Protein AF-A0A9D7F4D2-F1 (afdb_monomer)

Secondary structure (DSSP, 8-state):
--------------------------------------PPPTT---------TTEEEEEEEHHHHHHHHHHHHHHTT--EEEEEEEEES-HHHHHHHHHHHHT-SSEEEEEEEEEEEE-TTS-EEEEEEEEEHHHHHHHHHHHHHHHHH-SEEEEEEEEEEEEEEEEESSSHHHHHHHHHHTSS---EEEEEEEE----

Organism: NCBI:txid2954373

Sequence (199 aa):
MPLNTTCGRAPEAKTTPPPDIIPGSGQGDNANVTPGIIYPLPGQKTPLSARSPNVVEAEDVLKAALTQVFERAQKNGVKALARIVIRPFDKSDALKLLPLVKSVPNASKQVELSVSFETSTGSTAHIEFKGDLEDATSLKDYLEAQLRVASESDAAVSYSLEFNPPLAVQGPSADGLIQRLTRLVSPAAHVVATATEES

Solvent-accessible surface area (backbone atoms only — not comparable to full-atom values): 11996 Å² total; per-residue (Å²): 142,89,85,85,91,80,89,80,84,88,88,86,92,82,91,89,90,90,88,90,87,88,84,90,87,85,89,80,89,88,84,89,85,85,88,86,83,86,72,88,70,91,77,76,69,69,82,71,74,76,74,49,89,49,53,35,66,27,74,33,43,39,55,58,10,51,51,49,28,33,52,50,32,48,75,68,70,42,64,28,31,31,32,41,35,43,32,36,71,44,45,75,47,35,64,63,39,52,68,36,61,66,68,51,76,65,46,53,58,39,36,39,40,41,39,39,37,26,39,86,84,74,48,76,49,77,48,79,46,76,47,49,58,71,65,46,52,62,51,46,58,56,47,54,56,50,56,71,68,30,71,44,73,50,43,49,39,39,38,39,37,37,30,67,71,56,43,38,50,65,64,69,65,42,54,52,48,44,52,50,56,39,66,89,46,67,45,46,18,44,31,38,36,30,40,52,94,78,130

pLDDT: mean 75.19, std 21.24, range [29.94, 93.19]

Radius of gyration: 30.03 Å; Cα contacts (8 Å, |Δi|>4): 302; chains: 1; bounding box: 75×69×78 Å

Foldseek 3Di:
DDDDDDDDDDDDDDDDDDDDDDDDDDDDDDDDDDDDDDDDDDPPDDPPPPCPLQKFKAWFFLLVRLLRRLVSCVVSVFFFFQKKKKKFQDPVVLLVLLVLLVPQPQWQKKKWKWKWFAAPVGDIDIDIDIDGSVVVNVVSVVVVVVCVRTPDMDMIMMMMIGGVVTGGSDDDSSVVSSCSSPVPHGGGIMMMTGGDPDD

Nearest PDB structures (foldseek):
  9bk5-assembly1_A  TM=5.943E-01  e=6.647E-02  synthetic construct
  7r30-assembly1_B  TM=5.461E-01  e=2.503E+00  Synechocystis sp. PCC 6803
  6juq-assembly1_F  TM=1.878E-01  e=2.908E-01  Escherichia coli
  5l9w-assembly2_b  TM=2.936E-01  e=2.830E+00  Aromatoleum aromaticum EbN1
  6sgw-assembly1_G  TM=1.860E-01  e=1.627E+00  Mycolicibacterium smegmatis MC2 155

Structure (mmCIF, N/CA/C/O backbone):
data_AF-A0A9D7F4D2-F1
#
_entry.id   AF-A0A9D7F4D2-F1
#
loop_
_atom_site.group_PDB
_atom_site.id
_atom_site.type_symbol
_atom_site.label_atom_id
_atom_site.label_alt_id
_atom_site.label_comp_id
_atom_site.label_asym_id
_atom_site.label_entity_id
_atom_site.label_seq_id
_atom_site.pdbx_PDB_ins_code
_atom_site.Cartn_x
_atom_site.Cartn_y
_atom_site.Cartn_z
_atom_site.occupancy
_atom_site.B_iso_or_equiv
_atom_site.auth_seq_id
_atom_site.auth_comp_id
_atom_site.auth_asym_id
_atom_site.auth_atom_id
_atom_site.pdbx_PDB_model_num
ATOM 1 N N . MET A 1 1 ? 57.434 -57.650 -14.392 1.00 40.19 1 MET A N 1
ATOM 2 C CA . MET A 1 1 ? 57.437 -57.470 -12.926 1.00 40.19 1 MET A CA 1
ATOM 3 C C . MET A 1 1 ? 56.885 -56.078 -12.628 1.00 40.19 1 MET A C 1
ATOM 5 O O . MET A 1 1 ? 57.486 -55.129 -13.116 1.00 40.19 1 MET A O 1
ATOM 9 N N . PRO A 1 2 ? 55.704 -55.958 -11.994 1.00 44.53 2 PRO A N 1
ATOM 10 C CA . PRO A 1 2 ? 54.992 -54.689 -11.781 1.00 44.53 2 PRO A CA 1
ATOM 11 C C . PRO A 1 2 ? 55.032 -54.212 -10.315 1.00 44.53 2 PRO A C 1
ATOM 13 O O . PRO A 1 2 ? 55.338 -55.026 -9.45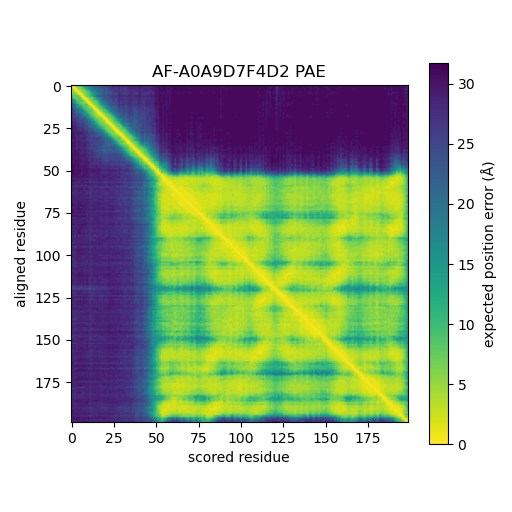3 1.00 44.53 2 PRO A O 1
ATOM 16 N N . LEU A 1 3 ? 54.670 -52.937 -10.071 1.00 36.94 3 LEU A N 1
ATOM 17 C CA . LEU A 1 3 ? 53.959 -52.342 -8.901 1.00 36.94 3 LEU A CA 1
ATOM 18 C C . LEU A 1 3 ? 54.294 -50.830 -8.873 1.00 36.94 3 LEU A C 1
ATOM 20 O O . LEU A 1 3 ? 55.407 -50.460 -8.529 1.00 36.94 3 LEU A O 1
ATOM 24 N N . ASN A 1 4 ? 53.524 -49.924 -9.487 1.00 35.19 4 ASN A N 1
ATOM 25 C CA . ASN A 1 4 ? 52.181 -49.405 -9.170 1.00 35.19 4 ASN A CA 1
ATOM 26 C C . ASN A 1 4 ? 52.080 -48.719 -7.789 1.00 35.19 4 ASN A C 1
ATOM 28 O O . ASN A 1 4 ? 51.881 -49.388 -6.778 1.00 35.19 4 ASN A O 1
ATOM 32 N N . THR A 1 5 ? 52.158 -47.382 -7.767 1.00 40.97 5 THR A N 1
ATOM 33 C CA . THR A 1 5 ? 51.904 -46.546 -6.580 1.00 40.97 5 THR A CA 1
ATOM 34 C C . THR A 1 5 ? 50.475 -46.013 -6.642 1.00 40.97 5 THR A C 1
ATOM 36 O O . THR A 1 5 ? 50.169 -45.092 -7.394 1.00 40.97 5 THR A O 1
ATOM 39 N N . THR A 1 6 ? 49.599 -46.622 -5.843 1.00 41.38 6 THR A N 1
ATOM 40 C CA . THR A 1 6 ? 48.229 -46.171 -5.568 1.00 41.38 6 THR A CA 1
ATOM 41 C C . THR A 1 6 ? 48.238 -45.263 -4.340 1.00 41.38 6 THR A C 1
ATOM 43 O O . THR A 1 6 ? 48.770 -45.639 -3.299 1.00 41.38 6 THR A O 1
ATOM 46 N N . CYS A 1 7 ? 47.626 -44.084 -4.451 1.00 34.50 7 CYS A N 1
ATOM 47 C CA . CYS A 1 7 ? 47.266 -43.239 -3.315 1.00 34.50 7 CYS A CA 1
ATOM 48 C C . CYS A 1 7 ? 45.957 -43.766 -2.704 1.00 34.50 7 CYS A C 1
ATOM 50 O O . CYS A 1 7 ? 44.965 -43.921 -3.417 1.00 34.50 7 CYS A O 1
ATOM 52 N N . GLY A 1 8 ? 45.950 -44.054 -1.400 1.00 32.09 8 GLY A N 1
ATOM 53 C CA . GLY A 1 8 ? 44.761 -44.513 -0.691 1.00 32.09 8 GLY A CA 1
ATOM 54 C C . GLY A 1 8 ? 44.863 -44.419 0.836 1.00 32.09 8 GLY A C 1
ATOM 55 O O . GLY A 1 8 ? 45.702 -45.077 1.436 1.00 32.09 8 GLY A O 1
ATOM 56 N N . ARG A 1 9 ? 43.882 -43.699 1.406 1.00 29.94 9 ARG A N 1
ATOM 57 C CA . ARG A 1 9 ? 43.158 -43.937 2.679 1.00 29.94 9 ARG A CA 1
ATOM 58 C C . ARG A 1 9 ? 43.785 -43.538 4.035 1.00 29.94 9 ARG A C 1
ATOM 60 O O . ARG A 1 9 ? 44.896 -43.917 4.375 1.00 29.94 9 ARG A O 1
ATOM 67 N N . ALA A 1 10 ? 42.968 -42.843 4.839 1.00 43.97 10 ALA A N 1
ATOM 68 C CA . ALA A 1 10 ? 43.137 -42.571 6.276 1.00 43.97 10 ALA A CA 1
ATOM 69 C C . ALA A 1 10 ? 42.979 -43.834 7.153 1.00 43.97 10 ALA A C 1
ATOM 71 O O . ALA A 1 10 ? 42.351 -44.802 6.707 1.00 43.97 10 ALA A O 1
ATOM 72 N N . PRO A 1 11 ? 43.503 -43.813 8.399 1.00 46.06 11 PRO A N 1
ATOM 73 C CA . PRO A 1 11 ? 42.640 -44.055 9.574 1.00 46.06 11 PRO A CA 1
ATOM 74 C C . PRO A 1 11 ? 43.027 -43.299 10.881 1.00 46.06 11 PRO A C 1
ATOM 76 O O . PRO A 1 11 ? 44.076 -42.669 10.982 1.00 46.06 11 PRO A O 1
ATOM 79 N N . GLU A 1 12 ? 42.132 -43.385 11.876 1.00 41.19 12 GLU A N 1
ATOM 80 C CA . GLU A 1 12 ? 42.111 -42.769 13.221 1.00 41.19 12 GLU A CA 1
ATOM 81 C C . GLU A 1 12 ? 42.971 -43.445 14.334 1.00 41.19 12 GLU A C 1
ATOM 83 O O . GLU A 1 12 ? 43.262 -44.636 14.270 1.00 41.19 12 GLU A O 1
ATOM 88 N N . ALA A 1 13 ? 43.191 -42.665 15.418 1.00 41.88 13 ALA A N 1
ATOM 89 C CA . ALA A 1 13 ? 43.207 -42.985 16.873 1.00 41.88 13 ALA A CA 1
ATOM 90 C C . ALA A 1 13 ? 44.433 -43.592 17.624 1.00 41.88 13 ALA A C 1
ATOM 92 O O . ALA A 1 13 ? 44.853 -44.711 17.343 1.00 41.88 13 ALA A O 1
ATOM 93 N N . LYS A 1 14 ? 44.859 -42.900 18.719 1.00 39.12 14 LYS A N 1
ATOM 94 C CA . LYS A 1 14 ? 45.089 -43.342 20.146 1.00 39.12 14 LYS A CA 1
ATOM 95 C C . LYS A 1 14 ? 46.109 -42.430 20.890 1.00 39.12 14 LYS A C 1
ATOM 97 O O . LYS A 1 14 ? 47.200 -42.223 20.382 1.00 39.12 14 LYS A O 1
ATOM 102 N N . THR A 1 15 ? 45.736 -41.675 21.945 1.00 38.69 15 THR A N 1
ATOM 103 C CA . THR A 1 15 ? 45.888 -41.918 23.423 1.00 38.69 15 THR A CA 1
ATOM 104 C C . THR A 1 15 ? 47.314 -42.295 23.889 1.00 38.69 15 THR A C 1
ATOM 106 O O . THR A 1 15 ? 47.831 -43.289 23.400 1.00 38.69 15 THR A O 1
ATOM 109 N N . THR A 1 16 ? 48.016 -41.557 24.783 1.00 44.81 16 THR A N 1
ATOM 110 C CA . THR A 1 16 ? 48.252 -41.742 26.266 1.00 44.81 16 THR A CA 1
ATOM 111 C C . THR A 1 16 ? 49.621 -41.072 26.667 1.00 44.81 16 THR A C 1
ATOM 113 O O . THR A 1 16 ? 50.357 -40.773 25.730 1.00 44.81 16 THR A O 1
ATOM 116 N N . PRO A 1 17 ? 50.124 -40.976 27.939 1.00 52.44 17 PRO A N 1
ATOM 117 C CA . PRO A 1 17 ? 49.573 -40.554 29.256 1.00 52.44 17 PRO A CA 1
ATOM 118 C C . PRO A 1 17 ? 50.608 -39.678 30.109 1.00 52.44 17 PRO A C 1
ATOM 120 O O . PRO A 1 17 ? 51.253 -38.853 29.468 1.00 52.44 17 PRO A O 1
ATOM 123 N N . PRO A 1 18 ? 50.775 -39.720 31.478 1.00 62.66 18 PRO A N 1
ATOM 124 C CA . PRO A 1 18 ? 51.064 -38.563 32.381 1.00 62.66 18 PRO A CA 1
ATOM 125 C C . PRO A 1 18 ? 52.478 -38.627 33.066 1.00 62.66 18 PRO A C 1
ATOM 127 O O . PRO A 1 18 ? 53.271 -39.459 32.617 1.00 62.66 18 PRO A O 1
ATOM 130 N N . PRO A 1 19 ? 52.874 -37.796 34.081 1.00 46.62 19 PRO A N 1
ATOM 131 C CA . PRO A 1 19 ? 52.669 -38.154 35.515 1.00 46.62 19 PRO A CA 1
ATOM 132 C C . PRO A 1 19 ? 52.670 -37.004 36.590 1.00 46.62 19 PRO A C 1
ATOM 134 O O . PRO A 1 19 ? 53.394 -36.023 36.499 1.00 46.62 19 PRO A O 1
ATOM 137 N N . ASP A 1 20 ? 51.821 -37.174 37.612 1.00 37.72 20 ASP A N 1
ATOM 138 C CA . ASP A 1 20 ? 52.065 -37.350 39.070 1.00 37.72 20 ASP A CA 1
ATOM 139 C C . ASP A 1 20 ? 52.751 -36.356 40.086 1.00 37.72 20 ASP A C 1
ATOM 141 O O . ASP A 1 20 ? 53.855 -35.862 39.889 1.00 37.72 20 ASP A O 1
ATOM 145 N N . ILE A 1 21 ? 52.068 -36.267 41.255 1.00 38.94 21 ILE A N 1
ATOM 146 C CA . ILE A 1 21 ? 52.354 -35.956 42.699 1.00 38.94 21 ILE A CA 1
ATOM 147 C C . ILE A 1 21 ? 52.716 -34.546 43.284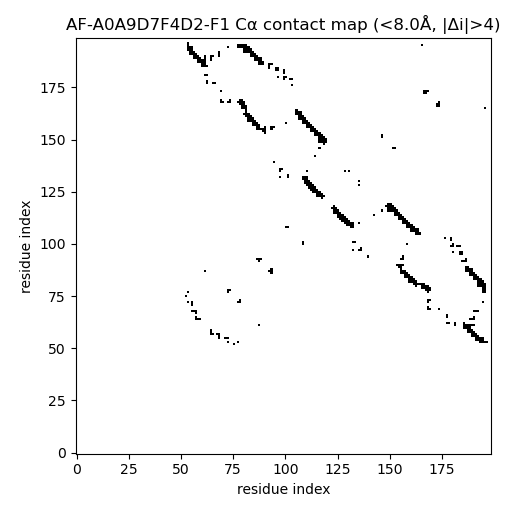 1.00 38.94 21 ILE A C 1
ATOM 149 O O . ILE A 1 21 ? 53.800 -33.999 43.120 1.00 38.94 21 ILE A O 1
ATOM 153 N N . ILE A 1 22 ? 51.762 -34.105 44.131 1.00 43.66 22 ILE A N 1
ATOM 154 C CA . ILE A 1 22 ? 51.592 -33.162 45.293 1.00 43.66 22 ILE A CA 1
ATOM 155 C C . ILE A 1 22 ? 52.661 -33.272 46.440 1.00 43.66 22 ILE A C 1
ATOM 157 O O . ILE A 1 22 ? 53.355 -34.287 46.430 1.00 43.66 22 ILE A O 1
ATOM 161 N N . PRO A 1 23 ? 52.816 -32.368 47.474 1.00 40.84 23 PRO A N 1
ATOM 162 C CA . PRO A 1 23 ? 51.854 -32.188 48.615 1.00 40.84 23 PRO A CA 1
ATOM 163 C C . PRO A 1 23 ? 51.837 -30.845 49.448 1.00 40.84 23 PRO A C 1
ATOM 165 O O . PRO A 1 23 ? 52.855 -30.180 49.587 1.00 40.84 23 PRO A O 1
ATOM 168 N N . GLY A 1 24 ? 50.681 -30.553 50.099 1.00 31.30 24 GLY A N 1
ATOM 169 C CA . GLY A 1 24 ? 50.425 -29.903 51.433 1.00 31.30 24 GLY A CA 1
ATOM 170 C C . GLY A 1 24 ? 50.855 -28.442 51.741 1.00 31.30 24 GLY A C 1
ATOM 171 O O . GLY A 1 24 ? 51.911 -28.012 51.314 1.00 31.30 24 GLY A O 1
ATOM 172 N N . SER A 1 25 ? 50.167 -27.591 52.528 1.00 34.94 25 SER A N 1
ATOM 173 C CA . SER A 1 25 ? 49.045 -27.713 53.489 1.00 34.94 25 SER A CA 1
ATOM 174 C C . SER A 1 25 ? 48.496 -26.310 53.866 1.00 34.94 25 SER A C 1
ATOM 176 O O . SER A 1 25 ? 49.276 -25.363 53.896 1.00 34.94 25 SER A O 1
ATOM 178 N N . GLY A 1 26 ? 47.213 -26.192 54.270 1.00 31.39 26 GLY A N 1
ATOM 179 C CA . GLY A 1 26 ? 46.761 -25.135 55.210 1.00 31.39 26 GLY A CA 1
ATOM 180 C C . GLY A 1 26 ? 45.475 -24.331 54.914 1.00 31.39 26 GLY A C 1
ATOM 181 O O . GLY A 1 26 ? 45.565 -23.185 54.507 1.00 31.39 26 GLY A O 1
ATOM 182 N N . GLN A 1 27 ? 44.312 -24.923 55.222 1.00 31.91 27 GLN A N 1
ATOM 183 C CA . GLN A 1 27 ? 43.152 -24.360 55.958 1.00 31.91 27 GLN A CA 1
ATOM 184 C C . GLN A 1 27 ? 42.448 -23.042 55.529 1.00 31.91 27 GLN A C 1
ATOM 186 O O . GLN A 1 27 ? 42.972 -21.946 55.696 1.00 31.91 27 GLN A O 1
ATOM 191 N N . GLY A 1 28 ? 41.161 -23.165 55.162 1.00 30.92 28 GLY A N 1
ATOM 192 C CA . GLY A 1 28 ? 40.170 -22.076 55.136 1.00 30.92 28 GLY A CA 1
ATOM 193 C C . GLY A 1 28 ? 38.927 -22.418 54.298 1.00 30.92 28 GLY A C 1
ATOM 194 O O . GLY A 1 28 ? 39.021 -22.558 53.086 1.00 30.92 28 GLY A O 1
ATOM 195 N N . ASP A 1 29 ? 37.781 -22.586 54.953 1.00 34.31 29 ASP A N 1
ATOM 196 C CA . ASP A 1 29 ? 36.483 -23.029 54.428 1.00 34.31 29 ASP A CA 1
ATOM 197 C C . ASP A 1 29 ? 35.907 -22.265 53.208 1.00 34.31 29 ASP A C 1
ATOM 199 O O . ASP A 1 29 ? 35.760 -21.048 53.213 1.00 34.31 29 ASP A O 1
ATOM 203 N N . ASN A 1 30 ? 35.514 -23.053 52.198 1.00 40.16 30 ASN A N 1
ATOM 204 C CA . ASN A 1 30 ? 34.340 -22.962 51.309 1.00 40.16 30 ASN A CA 1
ATOM 205 C C . ASN A 1 30 ? 33.779 -21.584 50.878 1.00 40.16 30 ASN A C 1
ATOM 207 O O . ASN A 1 30 ? 32.961 -20.993 51.575 1.00 40.16 30 ASN A O 1
ATOM 211 N N . ALA A 1 31 ? 34.050 -21.192 49.624 1.00 34.62 31 ALA A N 1
ATOM 212 C CA . ALA A 1 31 ? 33.053 -21.086 48.536 1.00 34.62 31 ALA A CA 1
ATOM 213 C C . ALA A 1 31 ? 33.711 -20.478 47.279 1.00 34.62 31 ALA A C 1
ATOM 215 O O . ALA A 1 31 ? 33.927 -19.276 47.155 1.00 34.62 31 ALA A O 1
ATOM 216 N N . ASN A 1 32 ? 34.059 -21.366 46.353 1.00 35.16 32 ASN A N 1
ATOM 217 C CA . ASN A 1 32 ? 34.691 -21.124 45.060 1.00 35.16 32 ASN A CA 1
ATOM 218 C C . ASN A 1 32 ? 33.703 -20.523 44.045 1.00 35.16 32 ASN A C 1
ATOM 220 O O . ASN A 1 32 ? 32.693 -21.171 43.796 1.00 35.16 32 ASN A O 1
ATOM 224 N N . VAL A 1 33 ? 34.043 -19.391 43.406 1.00 37.97 33 VAL A N 1
ATOM 225 C CA . VAL A 1 33 ? 33.935 -19.218 41.938 1.00 37.97 33 VAL A CA 1
ATOM 226 C C . VAL A 1 33 ? 35.010 -18.224 41.458 1.00 37.97 33 VAL A C 1
ATOM 228 O O . VAL A 1 33 ? 34.903 -17.017 41.668 1.00 37.97 33 VAL A O 1
ATOM 231 N N . THR A 1 34 ? 36.048 -18.731 40.788 1.00 39.84 34 THR A N 1
ATOM 232 C CA . THR A 1 34 ? 37.065 -17.956 40.043 1.00 39.84 34 THR A CA 1
ATOM 233 C C . THR A 1 34 ? 36.641 -17.803 38.562 1.00 39.84 34 THR A C 1
ATOM 235 O O . THR A 1 34 ? 35.974 -18.693 38.031 1.00 39.84 34 THR A O 1
ATOM 238 N N . PRO A 1 35 ? 36.967 -16.682 37.881 1.00 41.16 35 PRO A N 1
ATOM 239 C CA . PRO A 1 35 ? 36.238 -16.216 36.698 1.00 41.16 35 PRO A CA 1
ATOM 240 C C . PRO A 1 35 ? 36.744 -16.734 35.335 1.00 41.16 35 PRO A C 1
ATOM 242 O O . PRO A 1 35 ? 37.917 -16.618 35.000 1.00 41.16 35 PRO A O 1
ATOM 245 N N . GLY A 1 36 ? 35.794 -17.197 34.512 1.00 33.44 36 GLY A N 1
ATOM 246 C CA . GLY A 1 36 ? 35.437 -16.551 33.238 1.00 33.44 36 GLY A CA 1
ATOM 247 C C . GLY A 1 36 ? 36.360 -16.679 32.018 1.00 33.44 36 GLY A C 1
ATOM 248 O O . GLY A 1 36 ? 36.875 -15.669 31.549 1.00 33.44 36 GLY A O 1
ATOM 249 N N . ILE A 1 37 ? 36.430 -17.863 31.399 1.00 39.19 37 ILE A N 1
ATOM 250 C CA . ILE A 1 37 ? 36.638 -17.997 29.942 1.00 39.19 37 ILE A CA 1
ATOM 251 C C . ILE A 1 37 ? 35.276 -18.380 29.339 1.00 39.19 37 ILE A C 1
ATOM 253 O O . ILE A 1 37 ? 34.794 -19.494 29.543 1.00 39.19 37 ILE A O 1
ATOM 257 N N . ILE A 1 38 ? 34.616 -17.443 28.650 1.00 41.53 38 ILE A N 1
ATOM 258 C CA . ILE A 1 38 ? 33.351 -17.690 27.940 1.00 41.53 38 ILE A CA 1
ATOM 259 C C . ILE A 1 38 ? 33.685 -18.327 26.586 1.00 41.53 38 ILE A C 1
ATOM 261 O O . ILE A 1 38 ? 34.175 -17.655 25.682 1.00 41.53 38 ILE A O 1
ATOM 265 N N . TYR A 1 39 ? 33.395 -19.616 26.428 1.00 48.34 39 TYR A N 1
ATOM 266 C CA . TYR A 1 39 ? 33.212 -20.219 25.107 1.00 48.34 39 TYR A CA 1
ATOM 267 C C . TYR A 1 39 ? 31.783 -19.900 24.628 1.00 48.34 39 TYR A C 1
ATOM 269 O O . TYR A 1 39 ? 30.858 -19.975 25.444 1.00 48.34 39 TYR A O 1
ATOM 277 N N . PRO A 1 40 ? 31.549 -19.552 23.347 1.00 41.66 40 PRO A N 1
ATOM 278 C CA . PRO A 1 40 ? 30.192 -19.384 22.841 1.00 41.66 40 PRO A CA 1
ATOM 279 C C . PRO A 1 40 ? 29.454 -20.728 22.911 1.00 41.66 40 PRO A C 1
ATOM 281 O O . PRO A 1 40 ? 29.857 -21.711 22.289 1.00 41.66 40 PRO A O 1
ATOM 284 N N . LEU A 1 41 ? 28.380 -20.770 23.705 1.00 45.28 41 LEU A N 1
ATOM 285 C CA . LEU A 1 41 ? 27.487 -21.921 23.805 1.00 45.28 41 LEU A CA 1
ATOM 286 C C . LEU A 1 41 ? 26.814 -22.183 22.442 1.00 45.28 41 LEU A C 1
ATOM 288 O O . LEU A 1 41 ? 26.196 -21.268 21.886 1.00 45.28 41 LEU A O 1
ATOM 292 N N . PRO A 1 42 ? 26.835 -23.422 21.924 1.00 43.62 42 PRO A N 1
ATOM 293 C CA . PRO A 1 42 ? 25.972 -23.810 20.821 1.00 43.62 42 PRO A CA 1
ATOM 294 C C . PRO A 1 42 ? 24.531 -23.861 21.338 1.00 43.62 42 PRO A C 1
ATOM 296 O O . PRO A 1 42 ? 24.197 -24.658 22.212 1.00 43.62 42 PRO A O 1
ATOM 299 N N . GLY A 1 43 ? 23.685 -22.969 20.824 1.00 44.94 43 GLY A N 1
ATOM 300 C CA . GLY A 1 43 ? 22.291 -22.846 21.259 1.00 44.94 43 GLY A CA 1
ATOM 301 C C . GLY A 1 43 ? 21.795 -21.419 21.459 1.00 44.94 43 GLY A C 1
ATOM 302 O O . GLY A 1 43 ? 20.754 -21.238 22.092 1.00 44.94 43 GLY A O 1
ATOM 303 N N . GLN A 1 44 ? 22.486 -20.407 20.921 1.00 42.88 44 GLN A N 1
ATOM 304 C CA . GLN A 1 44 ? 21.893 -19.085 20.750 1.00 42.88 44 GLN A CA 1
ATOM 305 C C . GLN A 1 44 ? 20.716 -19.229 19.777 1.00 42.88 44 GLN A C 1
ATOM 307 O O . GLN A 1 44 ? 20.868 -19.154 18.561 1.00 42.88 44 GLN A O 1
ATOM 312 N N . LYS A 1 45 ? 19.528 -19.503 20.331 1.00 43.44 45 LYS A N 1
ATOM 313 C CA . LYS A 1 45 ? 18.271 -19.197 19.665 1.00 43.44 45 LYS A CA 1
ATOM 314 C C . LYS A 1 45 ? 18.408 -17.735 19.270 1.00 43.44 45 LYS A C 1
ATOM 316 O O . LYS A 1 45 ? 18.540 -16.869 20.137 1.00 43.44 45 LYS A O 1
ATOM 321 N N . THR A 1 46 ? 18.449 -17.497 17.965 1.00 51.47 46 THR A N 1
ATOM 322 C CA . THR A 1 46 ? 18.049 -16.240 17.339 1.00 51.47 46 THR A CA 1
ATOM 323 C C . THR A 1 46 ? 16.982 -15.589 18.213 1.00 51.47 46 THR A C 1
ATOM 325 O O . THR A 1 46 ? 16.098 -16.323 18.673 1.00 51.47 46 THR A O 1
ATOM 328 N N . PRO A 1 47 ? 17.041 -14.275 18.496 1.00 47.44 47 PRO A N 1
ATOM 329 C CA . PRO A 1 47 ? 15.960 -13.634 19.219 1.00 47.44 47 PRO A CA 1
ATOM 330 C C . PRO A 1 47 ? 14.675 -13.958 18.461 1.00 47.44 47 PRO A C 1
ATOM 332 O O . PRO A 1 47 ? 14.462 -13.502 17.339 1.00 47.44 47 PRO A O 1
ATOM 335 N N . LEU A 1 48 ? 13.859 -14.834 19.051 1.00 46.66 48 LEU A N 1
ATOM 336 C CA . LEU A 1 48 ? 12.458 -14.950 18.716 1.00 46.66 48 LEU A CA 1
ATOM 337 C C . LEU A 1 48 ? 11.962 -13.526 18.883 1.00 46.66 48 LEU A C 1
ATOM 339 O O . LEU A 1 48 ? 11.943 -13.039 20.015 1.00 46.66 48 LEU A O 1
ATOM 343 N N . SER A 1 49 ? 11.665 -12.843 17.773 1.00 47.16 49 SER A N 1
ATOM 344 C CA . SER A 1 49 ? 10.859 -11.630 17.804 1.00 47.16 49 SER A CA 1
ATOM 345 C C . SER A 1 49 ? 9.744 -11.917 18.788 1.00 47.16 49 SER A C 1
ATOM 347 O O . SER A 1 49 ? 8.922 -12.802 18.540 1.00 47.16 49 SER A O 1
ATOM 349 N N . ALA A 1 50 ? 9.780 -11.262 19.947 1.00 49.06 50 ALA A N 1
ATOM 350 C CA . ALA A 1 50 ? 8.657 -11.265 20.851 1.00 49.06 50 ALA A CA 1
ATOM 351 C C . ALA A 1 50 ? 7.521 -10.708 19.999 1.00 49.06 50 ALA A C 1
ATOM 353 O O . ALA A 1 50 ? 7.521 -9.521 19.684 1.00 49.06 50 ALA A O 1
ATOM 354 N N . ARG A 1 51 ? 6.650 -11.589 19.492 1.00 52.69 51 ARG A N 1
ATOM 355 C CA . ARG A 1 51 ? 5.451 -11.189 18.768 1.00 52.69 51 ARG A CA 1
ATOM 356 C C . ARG A 1 51 ? 4.672 -10.396 19.794 1.00 52.69 51 ARG A C 1
ATOM 358 O O . ARG A 1 51 ? 4.063 -10.974 20.693 1.00 52.69 51 ARG A O 1
ATOM 365 N N . SER A 1 52 ? 4.797 -9.077 19.734 1.00 54.94 52 SER A N 1
ATOM 366 C CA . SER A 1 52 ? 3.984 -8.183 20.530 1.00 54.94 52 SER A CA 1
ATOM 367 C C . SER A 1 52 ? 2.546 -8.626 20.260 1.00 54.94 52 SER A C 1
ATOM 369 O O . SER A 1 52 ? 2.196 -8.772 19.088 1.00 54.94 52 SER A O 1
ATOM 371 N N . PRO A 1 53 ? 1.702 -8.871 21.275 1.00 60.53 53 PRO A N 1
ATOM 372 C CA . PRO A 1 53 ? 0.306 -9.269 21.045 1.00 60.53 53 PRO A CA 1
ATOM 373 C C . PRO A 1 53 ? -0.448 -8.246 20.175 1.00 60.53 53 PRO A C 1
ATOM 375 O O . PRO A 1 53 ? -1.446 -8.563 19.531 1.00 60.53 53 PRO A O 1
ATOM 378 N N . ASN A 1 54 ? 0.105 -7.036 20.104 1.00 78.31 54 ASN A N 1
ATOM 379 C CA . ASN A 1 54 ? -0.341 -5.915 19.301 1.00 78.31 54 ASN A CA 1
ATOM 380 C C . ASN A 1 54 ? 0.099 -5.980 17.828 1.00 78.31 54 ASN A C 1
ATOM 382 O O . ASN A 1 54 ? -0.251 -5.086 17.075 1.00 78.31 54 ASN A O 1
ATOM 386 N N . VAL A 1 55 ? 0.867 -6.975 17.379 1.00 87.00 55 VAL A N 1
ATOM 387 C CA . VAL A 1 55 ? 1.273 -7.109 15.971 1.00 87.00 55 VAL A CA 1
ATOM 388 C C . VAL A 1 55 ? 0.653 -8.367 15.380 1.00 87.00 55 VAL A C 1
ATOM 390 O O . VAL A 1 55 ? 0.825 -9.474 15.889 1.00 87.00 55 VAL A O 1
ATOM 393 N N . VAL A 1 56 ? -0.069 -8.190 14.280 1.00 90.31 56 VAL A N 1
ATOM 394 C CA . VAL A 1 56 ? -0.687 -9.262 13.503 1.00 90.31 56 VAL A CA 1
ATOM 395 C C . VAL A 1 56 ? -0.151 -9.227 12.082 1.00 90.31 56 VAL A C 1
ATOM 397 O O . VAL A 1 56 ? 0.009 -8.172 11.484 1.00 90.31 56 VAL A O 1
ATOM 400 N N . GLU A 1 57 ? 0.125 -10.389 11.519 1.00 91.50 57 GLU A N 1
ATOM 401 C CA . GLU A 1 57 ? 0.697 -10.520 10.181 1.00 91.50 57 GLU A CA 1
ATOM 402 C C . GLU A 1 57 ? -0.025 -11.631 9.419 1.00 91.50 57 GLU A C 1
ATOM 404 O O . GLU A 1 57 ? -0.517 -12.584 10.037 1.00 91.50 57 GLU A O 1
ATOM 409 N N . ALA A 1 58 ? -0.119 -11.508 8.098 1.00 92.12 58 ALA A N 1
ATOM 410 C CA . ALA A 1 58 ? -0.606 -12.556 7.211 1.00 92.12 58 ALA A CA 1
ATOM 411 C C . ALA A 1 58 ? 0.040 -12.443 5.826 1.00 92.12 58 ALA A C 1
ATOM 413 O O . ALA A 1 58 ? 0.298 -11.346 5.329 1.00 92.12 58 ALA A O 1
ATOM 414 N N . GLU A 1 59 ? 0.253 -13.592 5.199 1.00 92.94 59 GLU A N 1
ATOM 415 C CA . GLU A 1 59 ? 0.816 -13.725 3.859 1.00 92.94 59 GLU A CA 1
ATOM 416 C C . GLU A 1 59 ? -0.200 -14.463 3.003 1.00 92.94 59 GLU A C 1
ATOM 418 O O . GLU A 1 59 ? -0.520 -15.618 3.274 1.00 92.94 59 GLU A O 1
ATOM 423 N N . ASP A 1 60 ? -0.762 -13.773 2.018 1.00 92.00 60 ASP A N 1
ATOM 424 C CA . ASP A 1 60 ? -1.754 -14.336 1.103 1.00 92.00 60 ASP A CA 1
ATOM 425 C C . ASP A 1 60 ? -1.932 -13.383 -0.091 1.00 92.00 60 ASP A C 1
ATOM 427 O O . ASP A 1 60 ? -1.232 -12.373 -0.216 1.00 92.00 60 ASP A O 1
ATOM 431 N N . VAL A 1 61 ? -2.909 -13.648 -0.956 1.00 92.19 61 VAL A N 1
ATOM 432 C CA . VAL A 1 61 ? -3.444 -12.635 -1.872 1.00 92.19 61 VAL A CA 1
ATOM 433 C C . VAL A 1 61 ? -3.894 -11.429 -1.048 1.00 92.19 61 VAL A C 1
ATOM 435 O O . VAL A 1 61 ? -4.605 -11.596 -0.063 1.00 92.19 61 VAL A O 1
ATOM 438 N N . LEU A 1 62 ? -3.531 -10.210 -1.454 1.00 89.38 62 LEU A N 1
ATOM 439 C CA . LEU A 1 62 ? -3.707 -8.958 -0.707 1.00 89.38 62 LEU A CA 1
ATOM 440 C C . LEU A 1 62 ? -5.080 -8.840 -0.032 1.00 89.38 62 LEU A C 1
ATOM 442 O O . LEU A 1 62 ? -5.167 -8.456 1.132 1.00 89.38 62 LEU A O 1
ATOM 446 N N . LYS A 1 63 ? -6.148 -9.223 -0.742 1.00 90.44 63 LYS A N 1
ATOM 447 C CA . LYS A 1 63 ? -7.509 -9.282 -0.198 1.00 90.44 63 LYS A CA 1
ATOM 448 C C . LYS A 1 63 ? -7.609 -10.213 1.012 1.00 90.44 63 LYS A C 1
ATOM 450 O O . LYS A 1 63 ? -8.027 -9.779 2.078 1.00 90.44 63 LYS A O 1
ATOM 455 N N . ALA A 1 64 ? -7.226 -11.474 0.838 1.00 91.88 64 ALA A N 1
ATOM 456 C CA . ALA A 1 64 ? -7.260 -12.484 1.885 1.00 91.88 64 ALA A CA 1
ATOM 457 C C . ALA A 1 64 ? -6.285 -12.152 3.022 1.00 91.88 64 ALA A C 1
ATOM 459 O O . ALA A 1 64 ? -6.654 -12.293 4.182 1.00 91.88 64 ALA A O 1
ATOM 460 N N . ALA A 1 65 ? -5.090 -11.641 2.715 1.00 92.44 65 ALA A N 1
ATOM 461 C CA . ALA A 1 65 ? -4.096 -11.241 3.707 1.00 92.44 65 ALA A CA 1
ATOM 462 C C . ALA A 1 65 ? -4.633 -10.124 4.611 1.00 92.44 65 ALA A C 1
ATOM 464 O O . ALA A 1 65 ? -4.582 -10.240 5.834 1.00 92.44 65 ALA A O 1
ATOM 465 N N . LEU A 1 66 ? -5.225 -9.075 4.026 1.00 90.25 66 LEU A N 1
ATOM 466 C CA . LEU A 1 66 ? -5.865 -8.009 4.795 1.00 90.25 66 LEU A CA 1
ATOM 467 C C . LEU A 1 66 ? -7.021 -8.553 5.640 1.00 90.25 66 LEU A C 1
ATOM 469 O O . LEU A 1 66 ? -7.057 -8.290 6.840 1.00 90.25 66 LEU A O 1
ATOM 473 N N . 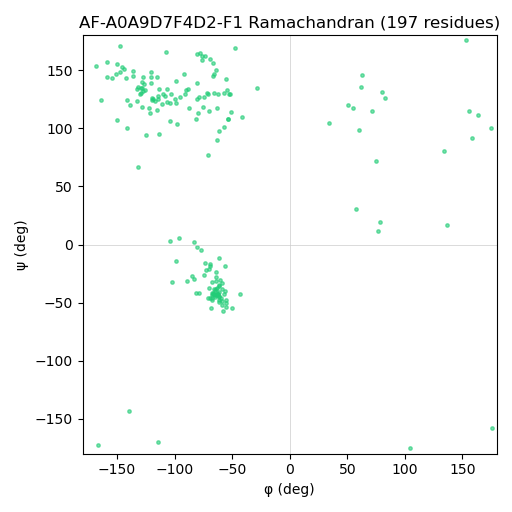THR A 1 67 ? -7.932 -9.342 5.055 1.00 91.38 67 THR A N 1
ATOM 474 C CA . THR A 1 67 ? -9.046 -9.957 5.797 1.00 91.38 67 THR A CA 1
ATOM 475 C C . THR A 1 67 ? -8.536 -10.773 6.985 1.00 91.38 67 THR A C 1
ATOM 477 O O . THR A 1 67 ? -8.983 -10.549 8.107 1.00 91.38 67 THR A O 1
ATOM 480 N N . GLN A 1 68 ? -7.533 -11.628 6.778 1.00 92.12 68 GLN A N 1
ATOM 481 C CA . GLN A 1 68 ? -6.924 -12.424 7.840 1.00 92.12 68 GLN A CA 1
ATOM 482 C C . GLN A 1 68 ? -6.281 -11.555 8.924 1.00 92.12 68 GLN A C 1
ATOM 484 O O . GLN A 1 68 ? -6.408 -11.874 10.103 1.00 92.12 68 GLN A O 1
ATOM 489 N N . VAL A 1 69 ? -5.597 -10.468 8.561 1.00 91.50 69 VAL A N 1
ATOM 490 C CA . VAL A 1 69 ? -5.007 -9.528 9.526 1.00 91.50 69 VAL A CA 1
ATOM 491 C C . VAL A 1 69 ? -6.089 -8.896 10.403 1.00 91.50 69 VAL A C 1
ATOM 493 O O . VAL A 1 69 ? -5.945 -8.885 11.625 1.00 91.50 69 VAL A O 1
ATOM 496 N N . PHE A 1 70 ? -7.202 -8.445 9.816 1.00 90.38 70 PHE A N 1
ATOM 497 C CA . PHE A 1 70 ? -8.331 -7.904 10.577 1.00 90.38 70 PHE A CA 1
ATOM 498 C C . PHE A 1 70 ? -9.000 -8.964 11.459 1.00 90.38 70 PHE A C 1
ATOM 500 O O . PHE A 1 70 ? -9.276 -8.695 12.626 1.00 90.38 70 PHE A O 1
ATOM 507 N N . GLU A 1 71 ? -9.224 -10.177 10.951 1.00 90.75 71 GLU A N 1
ATOM 508 C CA . GLU A 1 71 ? -9.789 -11.279 11.736 1.00 90.75 71 GLU A CA 1
ATOM 509 C C . GLU A 1 71 ? -8.879 -11.683 12.902 1.00 90.75 71 GLU A C 1
ATOM 511 O O . GLU A 1 71 ? -9.357 -11.917 14.012 1.00 90.75 71 GLU A O 1
ATOM 516 N N . ARG A 1 72 ? -7.560 -11.752 12.678 1.00 89.81 72 ARG A N 1
ATOM 517 C CA . ARG A 1 72 ? -6.565 -12.038 13.723 1.00 89.81 72 ARG A CA 1
ATOM 518 C C . ARG A 1 72 ? -6.544 -10.927 14.771 1.00 89.81 72 ARG A C 1
ATOM 520 O O . ARG A 1 72 ? -6.559 -11.234 15.958 1.00 89.81 72 ARG A O 1
ATOM 527 N N . ALA A 1 73 ? -6.583 -9.661 14.355 1.00 88.31 73 ALA A N 1
ATOM 528 C CA . ALA A 1 73 ? -6.661 -8.527 15.275 1.00 88.31 73 ALA A CA 1
ATOM 529 C C . ALA A 1 73 ? -7.922 -8.608 16.152 1.00 88.31 73 ALA A C 1
ATOM 531 O O . ALA A 1 73 ? -7.834 -8.507 17.374 1.00 88.31 73 ALA A O 1
ATOM 532 N N . GLN A 1 74 ? -9.077 -8.899 15.548 1.00 87.06 74 GLN A N 1
ATOM 533 C CA . GLN A 1 74 ? -10.333 -9.089 16.277 1.00 87.06 74 GLN A CA 1
ATOM 534 C C . GLN A 1 74 ? -10.264 -10.259 17.266 1.00 87.06 74 GLN A C 1
ATOM 536 O O . GLN A 1 74 ? -10.680 -10.113 18.414 1.00 87.06 74 GLN A O 1
ATOM 541 N N . LYS A 1 75 ? -9.703 -11.404 16.856 1.00 86.31 75 LYS A N 1
ATOM 542 C CA . LYS A 1 75 ? -9.495 -12.568 17.738 1.00 86.31 75 LYS A CA 1
ATOM 543 C C . LYS A 1 75 ? -8.579 -12.252 18.922 1.00 86.31 75 LYS A C 1
ATOM 545 O O . LYS A 1 75 ? -8.771 -12.818 19.992 1.00 86.31 75 LYS A O 1
ATOM 550 N N . ASN A 1 76 ? -7.637 -11.329 18.742 1.00 85.38 76 ASN A N 1
ATOM 551 C CA . ASN A 1 76 ? -6.741 -10.850 19.793 1.00 85.38 76 ASN A CA 1
ATOM 552 C C . ASN A 1 76 ? -7.365 -9.751 20.677 1.00 85.38 76 ASN A C 1
ATOM 554 O O . ASN A 1 76 ? -6.690 -9.236 21.562 1.00 85.38 76 ASN A O 1
ATOM 558 N N . GLY A 1 77 ? -8.630 -9.372 20.457 1.00 82.75 77 GLY A N 1
ATOM 559 C CA . GLY A 1 77 ? -9.308 -8.322 21.226 1.00 82.75 77 GLY A CA 1
ATOM 560 C C . GLY A 1 77 ? -8.902 -6.894 20.846 1.00 82.75 77 GLY A C 1
ATOM 561 O O . GLY A 1 77 ? -9.254 -5.949 21.550 1.00 82.75 77 GLY A O 1
ATOM 562 N N . VAL A 1 78 ? -8.185 -6.715 19.733 1.00 86.12 78 VAL A N 1
ATOM 563 C CA . VAL A 1 78 ? -7.791 -5.398 19.222 1.00 86.12 78 VAL A CA 1
ATOM 564 C C . VAL A 1 78 ? -9.021 -4.683 18.674 1.00 86.12 78 VAL A C 1
ATOM 566 O O . VAL A 1 78 ? -9.744 -5.240 17.853 1.00 86.12 78 VAL A O 1
ATOM 569 N N . LYS A 1 79 ? -9.246 -3.431 19.085 1.00 85.25 79 LYS A N 1
ATOM 570 C CA . LYS A 1 79 ? -10.350 -2.599 18.569 1.00 85.25 79 LYS A CA 1
ATOM 571 C C . LYS A 1 79 ? -9.962 -1.790 17.330 1.00 85.25 79 LYS A C 1
ATOM 573 O O . LYS A 1 79 ? -10.803 -1.564 16.457 1.00 85.25 79 LYS A O 1
ATOM 578 N N . ALA A 1 80 ? -8.698 -1.381 17.226 1.00 88.00 80 ALA A N 1
ATOM 579 C CA . ALA A 1 80 ? -8.202 -0.583 16.112 1.00 88.00 80 ALA A CA 1
ATOM 580 C C . ALA A 1 80 ? -6.715 -0.832 15.803 1.00 88.00 80 ALA A C 1
ATOM 582 O O . ALA A 1 80 ? -5.934 -1.247 16.659 1.00 88.00 80 ALA A O 1
ATOM 583 N N . LEU A 1 81 ? -6.333 -0.571 14.553 1.00 88.75 81 LEU A N 1
ATOM 584 C CA . LEU A 1 81 ? -4.969 -0.656 14.041 1.00 88.75 81 LEU A CA 1
ATOM 585 C C . LEU A 1 81 ? -4.380 0.747 13.901 1.00 88.75 81 LEU A C 1
ATOM 587 O O . LEU A 1 81 ? -4.979 1.623 13.279 1.00 88.75 81 LEU A O 1
ATOM 591 N N . ALA A 1 82 ? -3.184 0.934 14.450 1.00 90.19 82 ALA A N 1
ATOM 592 C CA . ALA A 1 82 ? -2.396 2.152 14.313 1.00 90.19 82 ALA A CA 1
ATOM 593 C C . ALA A 1 82 ? -1.680 2.197 12.961 1.00 90.19 82 ALA A C 1
ATOM 595 O O . ALA A 1 82 ? -1.621 3.234 12.310 1.00 90.19 82 ALA A O 1
ATOM 596 N N . ARG A 1 83 ? -1.120 1.061 12.531 1.00 91.00 83 ARG A N 1
ATOM 597 C CA . ARG A 1 83 ? -0.254 0.986 11.352 1.00 91.00 83 ARG A CA 1
ATOM 598 C C . ARG A 1 83 ? -0.499 -0.291 10.569 1.00 91.00 83 ARG A C 1
ATOM 600 O O . ARG A 1 83 ? -0.706 -1.342 11.161 1.00 91.00 83 ARG A O 1
ATOM 607 N N . ILE A 1 84 ? -0.429 -0.211 9.247 1.00 92.50 84 ILE A N 1
ATOM 608 C CA . ILE A 1 84 ? -0.429 -1.358 8.339 1.00 92.50 84 ILE A CA 1
ATOM 609 C C . ILE A 1 84 ? 0.746 -1.199 7.378 1.00 92.50 84 ILE A C 1
ATOM 611 O O . ILE A 1 84 ? 0.932 -0.147 6.776 1.00 92.50 84 ILE A O 1
ATOM 615 N N . VAL A 1 85 ? 1.539 -2.249 7.230 1.00 93.00 85 VAL A N 1
ATOM 616 C CA . VAL A 1 85 ? 2.639 -2.358 6.281 1.00 93.00 85 VAL A CA 1
ATOM 617 C C . VAL A 1 85 ? 2.298 -3.444 5.273 1.00 93.00 85 VAL A C 1
ATOM 619 O O . VAL A 1 85 ? 1.966 -4.562 5.656 1.00 93.00 85 VAL A O 1
ATOM 622 N N . ILE A 1 86 ? 2.376 -3.123 3.987 1.00 92.69 86 ILE A N 1
ATOM 623 C CA . ILE A 1 86 ? 2.050 -4.029 2.886 1.00 92.69 86 ILE A CA 1
ATOM 624 C C . ILE A 1 86 ? 3.298 -4.215 2.034 1.00 92.69 86 ILE A C 1
ATOM 626 O O . ILE A 1 86 ? 3.865 -3.237 1.547 1.00 92.69 86 ILE A O 1
ATOM 630 N N . ARG A 1 87 ? 3.703 -5.470 1.841 1.00 93.19 87 ARG A N 1
ATOM 631 C CA . ARG A 1 87 ? 4.875 -5.866 1.055 1.00 93.19 87 ARG A CA 1
ATOM 632 C C . ARG A 1 87 ? 4.465 -6.854 -0.032 1.00 93.19 87 ARG A C 1
ATOM 634 O O . ARG A 1 87 ? 4.339 -8.044 0.256 1.00 93.19 87 ARG A O 1
ATOM 641 N N . PRO A 1 88 ? 4.176 -6.381 -1.252 1.00 91.31 88 PRO A N 1
ATOM 642 C CA . PRO A 1 88 ? 3.869 -7.250 -2.380 1.00 91.31 88 PRO A CA 1
ATOM 643 C C . PRO A 1 88 ? 5.095 -8.070 -2.783 1.00 91.31 88 PRO A C 1
ATOM 645 O O . PRO A 1 88 ? 6.217 -7.573 -2.718 1.00 91.31 88 PRO A O 1
ATOM 648 N N . PHE A 1 89 ? 4.871 -9.307 -3.223 1.00 89.06 89 PHE A N 1
ATOM 649 C CA . PHE A 1 89 ? 5.947 -10.174 -3.714 1.00 89.06 89 PHE A CA 1
ATOM 650 C C . PHE A 1 89 ? 6.269 -9.942 -5.193 1.00 89.06 89 PHE A C 1
ATOM 652 O O . PHE A 1 89 ? 7.391 -10.187 -5.620 1.00 89.06 89 PHE A O 1
ATOM 659 N N . ASP A 1 90 ? 5.294 -9.473 -5.977 1.00 87.06 90 ASP A N 1
ATOM 660 C CA . ASP A 1 90 ? 5.473 -9.250 -7.410 1.00 87.06 90 ASP A CA 1
ATOM 661 C C . ASP A 1 90 ? 5.740 -7.775 -7.716 1.00 87.06 90 ASP A C 1
ATOM 663 O O . ASP A 1 90 ? 4.932 -6.906 -7.374 1.00 87.06 90 ASP A O 1
ATOM 667 N N . LYS A 1 91 ? 6.843 -7.490 -8.414 1.00 84.19 91 LYS A N 1
ATOM 668 C CA . LYS A 1 91 ? 7.228 -6.130 -8.818 1.00 84.19 91 LYS A CA 1
ATOM 669 C C . LYS A 1 91 ? 6.154 -5.409 -9.631 1.00 84.19 91 LYS A C 1
ATOM 671 O O . LYS A 1 91 ? 5.917 -4.216 -9.436 1.00 84.19 91 LYS A O 1
ATOM 676 N N . SER A 1 92 ? 5.494 -6.126 -10.540 1.00 81.56 92 SER A N 1
ATOM 677 C CA . SER A 1 92 ? 4.550 -5.527 -11.486 1.00 81.56 92 SER A CA 1
ATOM 678 C C . SER A 1 92 ? 3.296 -5.061 -10.765 1.00 81.56 92 SER A C 1
ATOM 680 O O . SER A 1 92 ? 2.727 -4.018 -11.084 1.00 81.56 92 SER A O 1
ATOM 682 N N . ASP A 1 93 ? 2.860 -5.837 -9.778 1.00 85.56 93 ASP A N 1
ATOM 683 C CA . ASP A 1 93 ? 1.703 -5.497 -8.967 1.00 85.56 93 ASP A CA 1
ATOM 684 C C . ASP A 1 93 ? 2.052 -4.549 -7.824 1.00 85.56 93 ASP A C 1
ATOM 686 O O . ASP A 1 93 ? 1.219 -3.717 -7.462 1.00 85.56 93 ASP A O 1
ATOM 690 N N . ALA A 1 94 ? 3.285 -4.606 -7.311 1.00 87.19 94 ALA A N 1
ATOM 691 C CA . ALA A 1 94 ? 3.786 -3.657 -6.333 1.00 87.19 94 ALA A CA 1
ATOM 692 C C . ALA A 1 94 ? 3.657 -2.227 -6.859 1.00 87.19 94 ALA A C 1
ATOM 694 O O . ALA A 1 94 ? 2.971 -1.410 -6.258 1.00 87.19 94 ALA A O 1
ATOM 695 N N . LEU A 1 95 ? 4.194 -1.945 -8.048 1.00 86.38 95 LEU A N 1
ATOM 696 C CA . LEU A 1 95 ? 4.129 -0.609 -8.645 1.00 86.38 95 LEU A CA 1
ATOM 697 C C . LEU A 1 95 ? 2.681 -0.154 -8.910 1.00 86.38 95 LEU A C 1
ATOM 699 O O . LEU A 1 95 ? 2.354 1.018 -8.714 1.00 86.38 95 LEU A O 1
ATOM 703 N N . LYS A 1 96 ? 1.776 -1.065 -9.292 1.00 86.44 96 LYS A N 1
ATOM 704 C CA . LYS A 1 96 ? 0.342 -0.764 -9.485 1.00 86.44 96 LYS A CA 1
ATOM 705 C C . LYS A 1 96 ? -0.405 -0.488 -8.175 1.00 86.44 96 LYS A C 1
ATOM 707 O O . LYS A 1 96 ? -1.454 0.157 -8.208 1.00 86.44 96 LYS A O 1
ATOM 712 N N . LEU A 1 97 ? 0.116 -0.941 -7.034 1.00 88.31 97 LEU A N 1
ATOM 713 C CA . LEU A 1 97 ? -0.467 -0.704 -5.713 1.00 88.31 97 LEU A CA 1
ATOM 714 C C . LEU A 1 97 ? -0.247 0.743 -5.235 1.00 88.31 97 LEU A C 1
ATOM 716 O O . LEU A 1 97 ? -1.069 1.277 -4.492 1.00 88.31 97 LEU A O 1
ATOM 720 N N . LEU A 1 98 ? 0.801 1.416 -5.716 1.00 89.06 98 LEU A N 1
ATOM 721 C CA . LEU A 1 98 ? 1.133 2.804 -5.372 1.00 89.06 98 LEU A CA 1
ATOM 722 C C . LEU A 1 98 ? -0.050 3.792 -5.500 1.00 89.06 98 LEU A C 1
ATOM 724 O O . LEU A 1 98 ? -0.382 4.446 -4.505 1.00 89.06 98 LEU A O 1
ATOM 728 N N . PRO A 1 99 ? -0.747 3.903 -6.653 1.00 87.94 99 PRO A N 1
ATOM 729 C CA . PRO A 1 99 ? -1.906 4.791 -6.777 1.00 87.94 99 PRO A CA 1
ATOM 730 C C . PRO A 1 99 ? -3.079 4.391 -5.866 1.00 87.94 99 PRO A C 1
ATOM 732 O O . PRO A 1 99 ? -3.851 5.253 -5.442 1.00 87.94 99 PRO A O 1
ATOM 735 N N . LEU A 1 100 ? -3.211 3.104 -5.525 1.00 88.94 100 LEU A N 1
ATOM 736 C CA . LEU A 1 100 ? -4.254 2.626 -4.615 1.00 88.94 100 LEU A CA 1
ATOM 737 C C . LEU A 1 100 ? -3.984 3.067 -3.178 1.00 88.94 100 LEU A C 1
ATOM 739 O O . LEU A 1 100 ? -4.884 3.600 -2.530 1.00 88.94 100 LEU A O 1
AT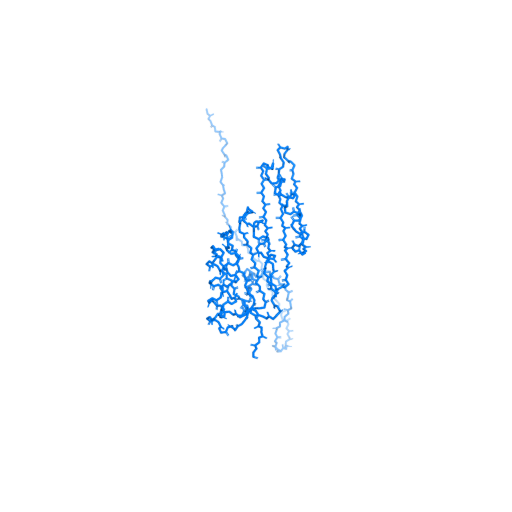OM 743 N N . VAL A 1 101 ? -2.743 2.921 -2.709 1.00 89.50 101 VAL A N 1
ATOM 744 C CA . VAL A 1 101 ? -2.315 3.381 -1.379 1.00 89.50 101 VAL A CA 1
ATOM 745 C C . VAL A 1 101 ? -2.423 4.905 -1.280 1.00 89.50 101 VAL A C 1
ATOM 747 O O . VAL A 1 101 ? -2.903 5.417 -0.268 1.00 89.50 101 VAL A O 1
ATOM 750 N N . LYS A 1 102 ? -2.099 5.640 -2.357 1.00 87.25 102 LYS A N 1
ATOM 751 C CA . LYS A 1 102 ? -2.273 7.104 -2.421 1.00 87.25 102 LYS A CA 1
ATOM 752 C C . LYS A 1 102 ? -3.733 7.525 -2.208 1.00 87.25 102 LYS A C 1
ATOM 754 O O . LYS A 1 102 ? -3.992 8.559 -1.600 1.00 87.25 102 LYS A O 1
ATOM 759 N N . SER A 1 103 ? -4.690 6.713 -2.658 1.00 86.62 103 SER A N 1
ATOM 760 C CA . SER A 1 103 ? -6.124 7.010 -2.538 1.00 86.62 103 SER A CA 1
ATOM 761 C C . SER A 1 103 ? -6.720 6.781 -1.140 1.00 86.62 103 SER A C 1
ATOM 763 O O . SER A 1 103 ? -7.901 7.066 -0.931 1.00 86.62 103 SER A O 1
ATOM 765 N N . VAL A 1 104 ? -5.947 6.256 -0.179 1.00 87.31 104 VAL A N 1
ATOM 766 C CA . VAL A 1 104 ? -6.416 6.007 1.193 1.00 87.31 104 VAL A CA 1
ATOM 767 C C . VAL A 1 104 ? -6.496 7.335 1.969 1.00 87.31 104 VAL A C 1
ATOM 769 O O . VAL A 1 104 ? -5.477 8.000 2.154 1.00 87.31 104 VAL A O 1
ATOM 772 N N . PRO A 1 105 ? -7.676 7.774 2.441 1.00 81.00 105 PRO A N 1
ATOM 773 C CA . PRO A 1 105 ? -7.789 8.964 3.285 1.00 81.00 105 PRO A CA 1
ATOM 774 C C . PRO A 1 105 ? -7.385 8.662 4.739 1.00 81.00 105 PRO A C 1
ATOM 776 O O . PRO A 1 105 ? -7.338 7.502 5.139 1.00 81.00 105 PRO A O 1
ATOM 779 N N . ASN A 1 106 ? -7.139 9.707 5.538 1.00 83.88 106 ASN A N 1
ATOM 780 C CA . ASN A 1 106 ? -6.926 9.614 6.996 1.00 83.88 106 ASN A CA 1
ATOM 781 C C . ASN A 1 106 ? -5.764 8.700 7.434 1.00 83.88 106 ASN A C 1
ATOM 783 O O . ASN A 1 106 ? -5.797 8.099 8.506 1.00 83.88 106 ASN A O 1
ATOM 787 N N . ALA A 1 107 ? -4.735 8.597 6.593 1.00 87.06 107 ALA A N 1
ATOM 788 C CA . ALA A 1 107 ? -3.498 7.900 6.909 1.00 87.06 107 ALA A CA 1
ATOM 789 C C . ALA A 1 107 ? -2.290 8.728 6.461 1.00 87.06 107 ALA A C 1
ATOM 791 O O . ALA A 1 107 ? -2.345 9.384 5.417 1.00 87.06 107 ALA A O 1
ATOM 792 N N . SER A 1 108 ? -1.205 8.672 7.219 1.00 89.06 108 SER A N 1
ATOM 793 C CA . SER A 1 108 ? 0.140 9.033 6.783 1.00 89.06 108 SER A CA 1
ATOM 794 C C . SER A 1 108 ? 0.686 7.872 5.963 1.00 89.06 108 SER A C 1
ATOM 796 O O . SER A 1 108 ? 0.640 6.726 6.408 1.00 89.06 108 SER A O 1
ATOM 798 N N . LYS A 1 109 ? 1.151 8.139 4.742 1.00 91.00 109 LYS A N 1
ATOM 799 C CA . LYS A 1 109 ? 1.591 7.090 3.820 1.00 91.00 109 LYS A CA 1
ATOM 800 C C . LYS A 1 109 ? 3.051 7.307 3.496 1.00 91.00 109 LYS A C 1
ATOM 802 O O . LYS A 1 109 ? 3.415 8.365 3.000 1.00 91.00 109 LYS A O 1
ATOM 807 N N . GLN A 1 110 ? 3.845 6.283 3.729 1.00 92.19 110 GLN A N 1
ATOM 808 C CA . GLN A 1 110 ? 5.233 6.228 3.314 1.00 92.19 110 GLN A CA 1
ATOM 809 C C . GLN A 1 110 ? 5.419 5.040 2.389 1.00 92.19 110 GLN A C 1
ATOM 811 O O . GLN A 1 110 ? 4.750 4.009 2.523 1.00 92.19 110 GLN A O 1
ATOM 816 N N . VAL A 1 111 ? 6.341 5.185 1.453 1.00 92.69 111 VAL A N 1
ATOM 817 C CA . VAL A 1 111 ? 6.745 4.102 0.571 1.00 92.69 111 VAL A CA 1
ATOM 818 C C . VAL A 1 111 ? 8.254 3.976 0.599 1.00 92.69 111 VAL A C 1
ATOM 820 O O . VAL A 1 111 ? 8.988 4.963 0.544 1.00 92.69 111 VAL A O 1
ATOM 823 N N . GLU A 1 112 ? 8.691 2.735 0.715 1.00 93.06 112 GLU A N 1
ATOM 824 C CA . GLU A 1 112 ? 10.075 2.331 0.576 1.00 93.06 112 GLU A CA 1
ATOM 825 C C . GLU A 1 112 ? 10.144 1.394 -0.624 1.00 93.06 112 GLU A C 1
ATOM 827 O O . GLU A 1 112 ? 9.383 0.431 -0.716 1.00 93.06 112 GLU A O 1
ATOM 832 N N . LEU A 1 113 ? 10.982 1.729 -1.590 1.00 91.12 113 LEU A N 1
ATOM 833 C CA . LEU A 1 113 ? 11.100 1.023 -2.850 1.00 91.12 113 LEU A CA 1
ATOM 834 C C . LEU A 1 113 ? 12.576 0.728 -3.094 1.00 91.12 113 LEU A C 1
ATOM 836 O O . LEU A 1 113 ? 13.405 1.629 -3.026 1.00 91.12 113 LEU A O 1
ATOM 840 N N . SER A 1 114 ? 12.876 -0.525 -3.404 1.00 91.69 114 SER A N 1
ATOM 841 C CA . SER A 1 114 ? 14.218 -1.002 -3.715 1.00 91.69 114 SER A CA 1
ATOM 842 C C . SER A 1 114 ? 14.148 -1.761 -5.029 1.00 91.69 114 SER A C 1
ATOM 844 O O . SER A 1 114 ? 13.427 -2.750 -5.141 1.00 91.69 114 SER A O 1
ATOM 846 N N . VAL A 1 115 ? 14.859 -1.282 -6.043 1.00 91.69 115 VAL A N 1
ATOM 847 C CA . VAL A 1 115 ? 14.832 -1.855 -7.390 1.00 91.69 115 VAL A CA 1
ATOM 848 C C . VAL A 1 115 ? 16.241 -2.147 -7.846 1.00 91.69 115 VAL A C 1
ATOM 850 O O . VAL A 1 115 ? 17.116 -1.291 -7.762 1.00 91.69 115 VAL A O 1
ATOM 853 N N . SER A 1 116 ? 16.433 -3.347 -8.374 1.00 90.25 116 SER A N 1
ATOM 854 C CA . SER A 1 116 ? 17.690 -3.806 -8.945 1.00 90.25 116 SER A CA 1
ATOM 855 C C . SER A 1 116 ? 17.432 -4.293 -10.360 1.00 90.25 116 SER A C 1
ATOM 857 O O . SER A 1 116 ? 16.489 -5.047 -10.588 1.00 90.25 116 SER A O 1
ATOM 859 N N . PHE A 1 117 ? 18.245 -3.888 -11.325 1.00 89.81 117 PHE A N 1
ATOM 860 C CA . PHE A 1 117 ? 18.115 -4.401 -12.685 1.00 89.81 117 PHE A CA 1
ATOM 861 C C . PHE A 1 117 ? 19.460 -4.529 -13.383 1.00 89.81 117 PHE A C 1
ATOM 863 O O . PHE A 1 117 ? 20.406 -3.798 -13.088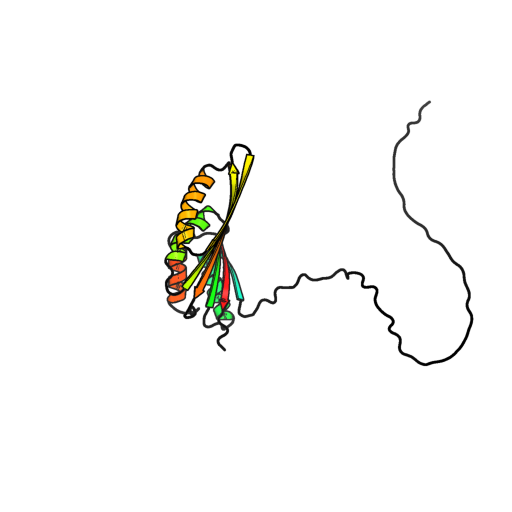 1.00 89.81 117 PHE A O 1
ATOM 870 N N . GLU A 1 118 ? 19.516 -5.465 -14.325 1.00 88.88 118 GLU A N 1
ATOM 871 C CA . GLU A 1 118 ? 20.661 -5.708 -15.189 1.00 88.88 118 GLU A CA 1
ATOM 872 C C . GLU A 1 118 ? 20.337 -5.288 -16.628 1.00 88.88 118 GLU A C 1
ATOM 874 O O . GLU A 1 118 ? 19.298 -5.643 -17.200 1.00 88.88 118 GLU A O 1
ATOM 879 N N . THR A 1 119 ? 21.224 -4.496 -17.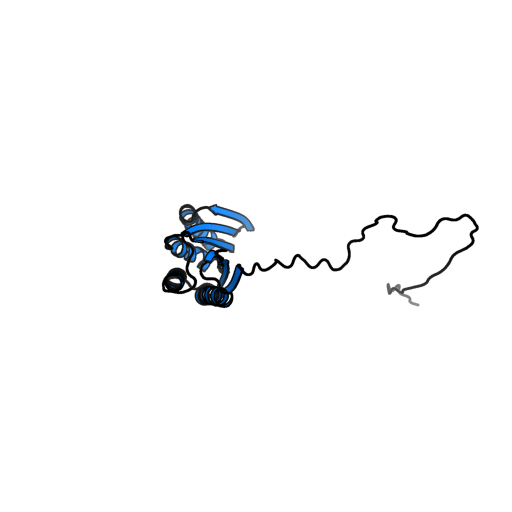227 1.00 84.94 119 THR A N 1
ATOM 880 C CA . THR A 1 119 ? 21.122 -4.085 -18.629 1.00 84.94 119 THR A CA 1
ATOM 881 C C . THR A 1 119 ? 21.537 -5.223 -19.560 1.00 84.94 119 THR A C 1
ATOM 883 O O . THR A 1 119 ? 22.278 -6.124 -19.182 1.00 84.94 119 THR A O 1
ATOM 886 N N . SER A 1 120 ? 21.161 -5.142 -20.838 1.00 80.19 120 SER A N 1
ATOM 887 C CA . SER A 1 120 ? 21.576 -6.128 -21.853 1.00 80.19 120 SER A CA 1
ATOM 888 C C . SER A 1 120 ? 23.091 -6.221 -22.076 1.00 80.19 120 SER A C 1
ATOM 890 O O . SER A 1 120 ? 23.556 -7.140 -22.742 1.00 80.19 120 SER A O 1
ATOM 892 N N . THR A 1 121 ? 23.867 -5.272 -21.545 1.00 83.56 121 THR A N 1
ATOM 893 C CA . THR A 1 121 ? 25.336 -5.284 -21.570 1.00 83.56 121 THR A CA 1
ATOM 894 C C . THR A 1 121 ? 25.950 -5.857 -20.287 1.00 83.56 121 THR A C 1
ATOM 896 O O . THR A 1 121 ? 27.168 -5.799 -20.137 1.00 83.56 121 THR A O 1
ATOM 899 N N . GLY A 1 122 ? 25.136 -6.376 -19.358 1.00 83.00 122 GLY A N 1
ATOM 900 C CA . GLY A 1 122 ? 25.573 -6.942 -18.076 1.00 83.00 122 GLY A CA 1
ATOM 901 C C . GLY A 1 122 ? 25.904 -5.899 -17.004 1.00 83.00 122 GLY A C 1
ATOM 902 O O . GLY A 1 122 ? 26.660 -6.181 -16.079 1.00 83.00 122 GLY A O 1
ATOM 903 N N . SER A 1 123 ? 25.419 -4.660 -17.141 1.00 85.81 123 SER A N 1
ATOM 904 C CA . SER A 1 123 ? 25.612 -3.626 -16.116 1.00 85.81 123 SER A CA 1
ATOM 905 C C . SER A 1 123 ? 24.488 -3.693 -15.094 1.00 85.81 123 SER A C 1
ATOM 907 O O . SER A 1 123 ? 23.322 -3.733 -15.476 1.00 85.81 123 SER A O 1
ATOM 909 N N . THR A 1 124 ? 24.823 -3.651 -13.808 1.00 87.19 124 THR A N 1
ATOM 910 C CA . THR A 1 124 ? 23.838 -3.666 -12.726 1.00 87.19 124 THR A CA 1
ATOM 911 C C . THR A 1 124 ? 23.573 -2.258 -12.206 1.00 87.19 124 THR A C 1
ATOM 913 O O . THR A 1 124 ? 24.478 -1.433 -12.076 1.00 87.19 124 THR A O 1
ATOM 916 N N . ALA A 1 125 ? 22.311 -1.977 -11.903 1.00 87.06 125 ALA A N 1
ATOM 917 C CA . ALA A 1 125 ? 21.877 -0.754 -11.249 1.00 87.06 125 ALA A CA 1
ATOM 918 C C . ALA A 1 125 ? 21.009 -1.108 -10.042 1.00 87.06 125 ALA A C 1
ATOM 920 O O . ALA A 1 125 ? 20.186 -2.021 -10.117 1.00 87.06 125 ALA A O 1
ATOM 921 N N . HIS A 1 126 ? 21.187 -0.373 -8.945 1.00 90.19 126 HIS A N 1
ATOM 922 C CA . HIS A 1 126 ? 20.369 -0.484 -7.743 1.00 90.19 126 HIS A CA 1
ATOM 923 C C . HIS A 1 126 ? 19.877 0.899 -7.329 1.00 90.19 126 HIS A C 1
ATOM 925 O O . HIS A 1 126 ? 20.641 1.866 -7.343 1.00 90.19 126 HIS A O 1
ATOM 931 N N . ILE A 1 127 ? 18.596 0.993 -6.995 1.00 90.50 127 ILE A N 1
ATOM 932 C CA . ILE A 1 127 ? 17.924 2.235 -6.632 1.00 90.50 127 ILE A CA 1
ATOM 933 C C . ILE A 1 127 ? 17.120 1.971 -5.368 1.00 90.50 127 ILE A C 1
ATOM 935 O O . ILE A 1 127 ? 16.240 1.113 -5.365 1.00 90.50 127 ILE A O 1
ATOM 939 N N . GLU A 1 128 ? 17.388 2.755 -4.330 1.00 92.00 128 GLU A N 1
ATOM 940 C CA . GLU A 1 128 ? 16.589 2.786 -3.109 1.00 92.00 128 GLU A CA 1
ATOM 941 C C . GLU A 1 128 ? 15.912 4.141 -2.980 1.00 92.00 128 GLU A C 1
ATOM 943 O O . GLU A 1 128 ? 16.525 5.196 -3.155 1.00 92.00 128 GLU A O 1
ATOM 948 N N . PHE A 1 129 ? 14.628 4.108 -2.662 1.00 90.50 129 PHE A N 1
ATOM 949 C CA . PHE A 1 129 ? 13.816 5.286 -2.462 1.00 90.50 129 PHE A CA 1
ATOM 950 C C . PHE A 1 129 ? 13.010 5.140 -1.186 1.00 90.50 129 PHE A C 1
ATOM 952 O O . PHE A 1 129 ? 12.353 4.126 -0.966 1.00 90.50 129 PHE A O 1
ATOM 959 N N . LYS A 1 130 ? 13.012 6.196 -0.378 1.00 92.31 130 LYS A N 1
ATOM 960 C CA . LYS A 1 130 ? 12.201 6.296 0.825 1.00 92.31 130 LYS A CA 1
ATOM 961 C C . LYS A 1 130 ? 11.628 7.695 0.924 1.00 92.31 130 LYS A C 1
ATOM 963 O O . LYS A 1 130 ? 12.377 8.664 1.020 1.00 92.31 130 LYS A O 1
ATOM 968 N N . GLY A 1 131 ? 10.308 7.789 0.934 1.00 89.50 131 GLY A N 1
ATOM 969 C CA . GLY A 1 131 ? 9.636 9.075 1.012 1.00 89.50 131 GLY A CA 1
ATOM 970 C C . GLY A 1 131 ? 8.128 8.959 0.894 1.00 89.50 131 GLY A C 1
ATOM 971 O O . GLY A 1 131 ? 7.533 7.905 1.147 1.00 89.50 131 GLY A O 1
ATOM 972 N N . ASP A 1 132 ? 7.518 10.069 0.507 1.00 88.69 132 ASP A N 1
ATOM 973 C CA . ASP A 1 132 ? 6.087 10.177 0.281 1.00 88.69 132 ASP A CA 1
ATOM 974 C C . ASP A 1 132 ? 5.663 9.534 -1.046 1.00 88.69 132 ASP A C 1
ATOM 976 O O . ASP A 1 132 ? 6.440 9.351 -1.988 1.00 88.69 132 ASP A O 1
ATOM 980 N N . LEU A 1 133 ? 4.376 9.198 -1.144 1.00 86.56 133 LEU A N 1
ATOM 981 C CA . LEU A 1 133 ? 3.822 8.569 -2.349 1.00 86.56 133 LEU A CA 1
ATOM 982 C C . LEU A 1 133 ? 3.770 9.511 -3.559 1.00 86.56 133 LEU A C 1
ATOM 984 O O . LEU A 1 133 ? 3.610 9.046 -4.690 1.00 86.56 133 LEU A O 1
ATOM 988 N N . GLU A 1 134 ? 3.854 10.822 -3.337 1.00 84.88 134 GLU A N 1
ATOM 989 C CA . GLU A 1 134 ? 3.836 11.814 -4.414 1.00 84.88 134 GLU A CA 1
ATOM 990 C C . GLU A 1 134 ? 5.105 11.719 -5.257 1.00 84.88 134 GLU A C 1
ATOM 992 O O . GLU A 1 134 ? 5.015 11.451 -6.455 1.00 84.88 134 GLU A O 1
ATOM 997 N N . ASP A 1 135 ? 6.270 11.801 -4.617 1.00 87.00 135 ASP A N 1
ATOM 998 C CA . ASP A 1 135 ? 7.574 11.649 -5.266 1.00 87.00 135 ASP A CA 1
ATOM 999 C C . ASP A 1 135 ? 7.764 10.245 -5.857 1.00 87.00 135 ASP A C 1
ATOM 1001 O O . ASP A 1 135 ? 8.268 10.079 -6.972 1.00 87.00 135 ASP A O 1
ATOM 1005 N N . ALA A 1 136 ? 7.265 9.221 -5.161 1.00 87.19 136 ALA A N 1
ATOM 1006 C CA . ALA A 1 136 ? 7.331 7.844 -5.634 1.00 87.19 136 ALA A CA 1
ATOM 1007 C C . ALA A 1 136 ? 6.542 7.600 -6.931 1.00 87.19 136 ALA A C 1
ATOM 1009 O O . ALA A 1 136 ? 6.852 6.666 -7.667 1.00 87.19 136 ALA A O 1
ATOM 1010 N N . THR A 1 137 ? 5.531 8.425 -7.238 1.00 85.75 137 THR A N 1
ATOM 1011 C CA . THR A 1 137 ? 4.769 8.311 -8.494 1.00 85.75 137 THR A CA 1
ATOM 1012 C C . THR A 1 137 ? 5.648 8.643 -9.701 1.00 85.75 137 THR A C 1
ATOM 1014 O O . THR A 1 137 ? 5.617 7.921 -10.696 1.00 85.75 137 THR A O 1
ATOM 1017 N N . SER A 1 138 ? 6.463 9.696 -9.599 1.00 87.00 138 SER A N 1
ATOM 1018 C CA . SER A 1 138 ? 7.414 10.088 -10.646 1.00 87.00 138 SER A CA 1
ATOM 1019 C C . SER A 1 138 ? 8.512 9.039 -10.814 1.00 87.00 138 SER A C 1
ATOM 1021 O O . SER A 1 138 ? 8.859 8.667 -11.934 1.00 87.00 138 SER A O 1
ATOM 1023 N N . LEU A 1 139 ? 9.022 8.513 -9.696 1.00 87.25 139 LEU A N 1
ATOM 1024 C CA . LEU A 1 139 ? 10.040 7.468 -9.719 1.00 87.25 139 LEU A CA 1
ATOM 1025 C C . LEU A 1 139 ? 9.503 6.155 -10.310 1.00 87.25 139 LEU A C 1
ATOM 1027 O O . LEU A 1 139 ? 10.208 5.489 -11.062 1.00 87.25 139 LEU A O 1
ATOM 1031 N N . LYS A 1 140 ? 8.248 5.798 -10.018 1.00 86.38 140 LYS A N 1
ATOM 1032 C CA . LYS A 1 140 ? 7.584 4.613 -10.573 1.00 86.38 140 LYS A CA 1
ATOM 1033 C C . LYS A 1 140 ? 7.605 4.602 -12.102 1.00 86.38 140 LYS 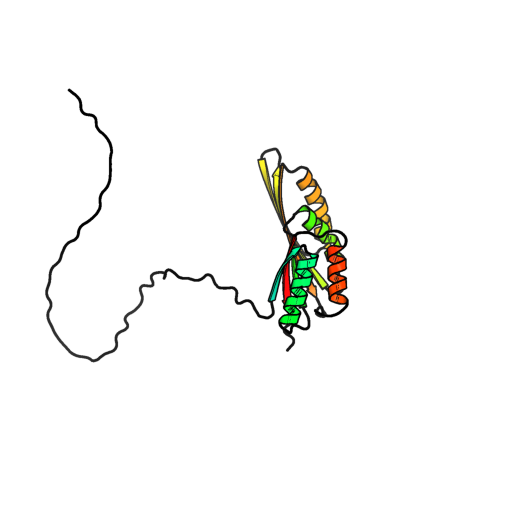A C 1
ATOM 1035 O O . LYS A 1 140 ? 7.982 3.583 -12.665 1.00 86.38 140 LYS A O 1
ATOM 1040 N N . ASP A 1 141 ? 7.204 5.691 -12.760 1.00 86.19 141 ASP A N 1
ATOM 1041 C CA . ASP A 1 141 ? 7.138 5.747 -14.233 1.00 86.19 141 ASP A CA 1
ATOM 1042 C C . ASP A 1 141 ? 8.526 5.551 -14.864 1.00 86.19 141 ASP A C 1
ATOM 1044 O O . ASP A 1 141 ? 8.707 4.745 -15.780 1.00 86.19 141 ASP A O 1
ATOM 1048 N N . TYR A 1 142 ? 9.536 6.195 -14.269 1.00 88.31 142 TYR A N 1
ATOM 1049 C CA . TYR A 1 142 ? 10.932 6.013 -14.651 1.00 88.31 142 TYR A CA 1
ATOM 1050 C C . TYR A 1 142 ? 11.383 4.553 -14.505 1.00 88.31 142 TYR A C 1
ATOM 1052 O O . TYR A 1 142 ? 11.961 3.983 -15.431 1.00 88.31 142 TYR A O 1
ATOM 1060 N N . LEU A 1 143 ? 11.099 3.927 -13.362 1.00 87.38 143 LEU A N 1
ATOM 1061 C CA . LEU A 1 143 ? 11.474 2.539 -13.104 1.00 87.38 143 LEU A CA 1
ATOM 1062 C C . LEU A 1 143 ? 10.740 1.574 -14.029 1.00 87.38 143 LEU A C 1
ATOM 1064 O O . LEU A 1 143 ? 11.377 0.684 -14.571 1.00 87.38 143 LEU A O 1
ATOM 1068 N N . GLU A 1 144 ? 9.443 1.749 -14.279 1.00 86.31 144 GLU A N 1
ATOM 1069 C CA . GLU A 1 144 ? 8.701 0.899 -15.218 1.00 86.31 144 GLU A CA 1
ATOM 1070 C C . GLU A 1 144 ? 9.300 0.934 -16.628 1.00 86.31 144 GLU A C 1
ATOM 1072 O O . GLU A 1 144 ? 9.373 -0.105 -17.289 1.00 86.31 144 GLU A O 1
ATOM 1077 N N . ALA A 1 145 ? 9.773 2.101 -17.078 1.00 87.94 145 ALA A N 1
ATOM 1078 C CA . ALA A 1 145 ? 10.469 2.222 -18.352 1.00 87.94 145 ALA A CA 1
ATOM 1079 C C . ALA A 1 145 ? 11.799 1.447 -18.359 1.00 87.94 145 ALA A C 1
ATOM 1081 O O . ALA A 1 145 ? 12.052 0.705 -19.309 1.00 87.94 145 ALA A O 1
ATOM 1082 N N . GLN A 1 146 ? 12.613 1.562 -17.299 1.00 87.12 146 GLN A N 1
ATOM 1083 C CA . GLN A 1 146 ? 13.890 0.840 -17.184 1.00 87.12 146 GLN A CA 1
ATOM 1084 C C . GLN A 1 146 ? 13.691 -0.674 -17.042 1.00 87.12 146 GLN A C 1
ATOM 1086 O O . GLN A 1 146 ? 14.342 -1.457 -17.725 1.00 87.12 146 GLN A O 1
ATOM 1091 N N . LEU A 1 147 ? 12.735 -1.098 -16.216 1.00 84.69 147 LEU A N 1
ATOM 1092 C CA . LEU A 1 147 ? 12.398 -2.502 -15.982 1.00 84.69 147 LEU A CA 1
ATOM 1093 C C . LEU A 1 147 ? 11.865 -3.191 -17.242 1.00 84.69 147 LEU A C 1
ATOM 1095 O O . LEU A 1 147 ? 12.094 -4.382 -17.428 1.00 84.69 147 LEU A O 1
ATOM 1099 N N . ARG A 1 148 ? 11.176 -2.453 -18.124 1.00 85.25 148 ARG A N 1
ATOM 1100 C CA . ARG A 1 148 ? 10.693 -2.971 -19.413 1.00 85.25 148 ARG A CA 1
ATOM 1101 C C . ARG A 1 148 ? 11.831 -3.296 -20.383 1.00 85.25 148 ARG A C 1
ATOM 1103 O O . ARG A 1 148 ? 11.666 -4.187 -21.211 1.00 85.25 148 ARG A O 1
ATOM 1110 N N . VAL A 1 149 ? 12.934 -2.550 -20.327 1.00 86.38 149 VAL A N 1
ATOM 1111 C CA . VAL A 1 149 ? 14.093 -2.740 -21.217 1.00 86.38 149 VAL A CA 1
ATOM 1112 C C . VAL A 1 149 ? 15.220 -3.549 -20.570 1.00 86.38 149 VAL A C 1
ATOM 1114 O O . VAL A 1 149 ? 16.127 -3.994 -21.269 1.00 86.38 149 VAL A O 1
ATOM 1117 N N . ALA A 1 150 ? 15.173 -3.739 -19.250 1.00 85.00 150 ALA A N 1
ATOM 1118 C CA . ALA A 1 150 ? 16.129 -4.544 -18.505 1.00 85.00 150 ALA A CA 1
ATOM 1119 C C . ALA A 1 150 ? 16.042 -6.025 -18.895 1.00 85.00 150 ALA A C 1
ATOM 1121 O O . ALA A 1 150 ? 14.971 -6.544 -19.209 1.00 85.00 150 ALA A O 1
ATOM 1122 N N . SER A 1 151 ? 17.186 -6.707 -18.856 1.00 83.19 151 SER A N 1
ATOM 1123 C CA . SER A 1 151 ? 17.257 -8.145 -19.145 1.00 83.19 151 SER A CA 1
ATOM 1124 C C . SER A 1 151 ? 16.854 -8.970 -17.926 1.00 83.19 151 SER A C 1
ATOM 1126 O O . SER A 1 151 ? 16.063 -9.902 -18.048 1.00 83.19 151 SER A O 1
ATOM 1128 N N . GLU A 1 152 ? 17.317 -8.568 -16.743 1.00 85.62 152 GLU A N 1
ATOM 1129 C CA . GLU A 1 152 ? 16.854 -9.091 -15.461 1.00 85.62 152 GLU A CA 1
ATOM 1130 C C . GLU A 1 152 ? 16.452 -7.932 -14.555 1.00 85.62 152 GLU A C 1
ATOM 1132 O O . GLU A 1 152 ? 17.050 -6.854 -14.593 1.00 85.62 152 GLU A O 1
ATOM 1137 N N . SER A 1 153 ? 15.408 -8.133 -13.754 1.00 87.38 153 SER A N 1
ATOM 1138 C CA . SER A 1 153 ? 15.010 -7.133 -12.778 1.00 87.38 153 SER A CA 1
ATOM 1139 C C . SER A 1 153 ? 14.270 -7.691 -11.576 1.00 87.38 153 SER A C 1
ATOM 1141 O O . SER A 1 153 ? 13.396 -8.558 -11.690 1.00 87.38 153 SER A O 1
ATOM 1143 N N . ASP A 1 154 ? 14.565 -7.083 -10.439 1.00 87.50 154 ASP A N 1
ATOM 1144 C CA . ASP A 1 154 ? 13.947 -7.315 -9.150 1.00 87.50 154 ASP A CA 1
ATOM 1145 C C . ASP A 1 154 ? 13.457 -5.985 -8.570 1.00 87.50 154 ASP A C 1
ATOM 1147 O O . ASP A 1 154 ? 14.125 -4.954 -8.683 1.00 87.50 154 ASP A O 1
ATOM 1151 N N . ALA A 1 155 ? 12.266 -5.987 -7.978 1.00 86.94 155 ALA A N 1
ATOM 1152 C CA . ALA A 1 155 ? 11.766 -4.827 -7.258 1.00 86.94 155 ALA A CA 1
ATOM 1153 C C . ALA A 1 155 ? 11.019 -5.273 -6.012 1.00 86.94 155 ALA A C 1
ATOM 1155 O O . ALA A 1 155 ? 10.028 -6.000 -6.095 1.00 86.94 155 ALA A O 1
ATOM 1156 N N . ALA A 1 156 ? 11.452 -4.745 -4.879 1.00 90.12 156 ALA A N 1
ATOM 1157 C CA . ALA A 1 156 ? 10.766 -4.845 -3.613 1.00 90.12 156 ALA A CA 1
ATOM 1158 C C . ALA A 1 156 ? 10.135 -3.492 -3.286 1.00 90.12 156 ALA A C 1
ATOM 1160 O O . ALA A 1 156 ? 10.772 -2.444 -3.395 1.00 90.12 156 ALA A O 1
ATOM 1161 N N . VAL A 1 157 ? 8.872 -3.506 -2.867 1.00 91.38 157 VAL A N 1
ATOM 1162 C CA . VAL A 1 157 ? 8.189 -2.294 -2.411 1.00 91.38 157 VAL A CA 1
ATOM 1163 C C . VAL A 1 157 ? 7.501 -2.570 -1.088 1.00 91.38 157 VAL A C 1
ATOM 1165 O O . VAL A 1 157 ? 6.835 -3.587 -0.911 1.00 91.38 157 VAL A O 1
ATOM 1168 N N . SER A 1 158 ? 7.649 -1.638 -0.160 1.00 92.75 158 SER A N 1
ATOM 1169 C CA . SER A 1 158 ? 7.023 -1.656 1.150 1.00 92.75 158 SER A CA 1
ATOM 1170 C C . SER A 1 158 ? 6.196 -0.392 1.325 1.00 92.75 158 SER A C 1
ATOM 1172 O O . SER A 1 158 ? 6.718 0.720 1.355 1.00 92.75 158 SER A O 1
ATOM 1174 N N . TYR A 1 159 ? 4.889 -0.560 1.479 1.00 92.62 159 TYR A N 1
ATOM 1175 C CA . TYR A 1 159 ? 3.966 0.530 1.772 1.00 92.62 159 TYR A CA 1
ATOM 1176 C C . TYR A 1 159 ? 3.677 0.555 3.261 1.00 92.62 159 TYR A C 1
ATOM 1178 O O . TYR A 1 159 ? 3.166 -0.423 3.791 1.00 92.62 159 TYR A O 1
ATOM 1186 N N . SER A 1 160 ? 3.964 1.664 3.932 1.00 92.38 160 SER A N 1
ATOM 1187 C CA . SER A 1 160 ? 3.591 1.886 5.329 1.00 92.38 160 SER A CA 1
ATOM 1188 C C . SER A 1 160 ? 2.451 2.893 5.402 1.00 92.38 160 SER A C 1
ATOM 1190 O O . SER A 1 160 ? 2.578 4.015 4.922 1.00 92.38 160 SER A O 1
ATOM 1192 N N . LEU A 1 161 ? 1.339 2.492 6.009 1.00 91.69 161 LEU A N 1
ATOM 1193 C CA . LEU A 1 161 ? 0.179 3.330 6.272 1.00 91.69 161 LEU A CA 1
ATOM 1194 C C . LEU A 1 161 ? 0.011 3.463 7.785 1.00 91.69 161 LEU A C 1
ATOM 1196 O O . LEU A 1 161 ? -0.259 2.473 8.458 1.00 91.69 161 LEU A O 1
ATOM 1200 N N . GLU A 1 162 ? 0.150 4.670 8.315 1.00 91.31 162 GLU A N 1
ATOM 1201 C CA . GLU A 1 162 ? -0.155 4.998 9.710 1.00 91.31 162 GLU A CA 1
ATOM 1202 C C . GLU A 1 162 ? -1.477 5.754 9.781 1.00 91.31 162 GLU A C 1
ATOM 1204 O O . GLU A 1 162 ? -1.637 6.792 9.149 1.00 91.31 162 GLU A O 1
ATOM 1209 N N . PHE A 1 163 ? -2.442 5.234 10.529 1.00 89.50 163 PHE A N 1
ATOM 1210 C CA . PHE A 1 163 ? -3.785 5.790 10.641 1.00 89.50 163 PHE A CA 1
ATOM 1211 C C . PHE A 1 163 ? -3.880 6.698 11.863 1.00 89.50 163 PHE A C 1
ATOM 1213 O O . PHE A 1 163 ? -3.573 6.286 12.981 1.00 89.50 163 PHE A O 1
ATOM 1220 N N . ASN A 1 164 ? -4.336 7.931 11.647 1.00 85.06 164 ASN A N 1
ATOM 1221 C CA . ASN A 1 164 ? -4.628 8.878 12.716 1.00 85.06 164 ASN A CA 1
ATOM 1222 C C . ASN A 1 164 ? -5.906 9.661 12.351 1.00 85.06 164 ASN A C 1
ATOM 1224 O O . ASN A 1 164 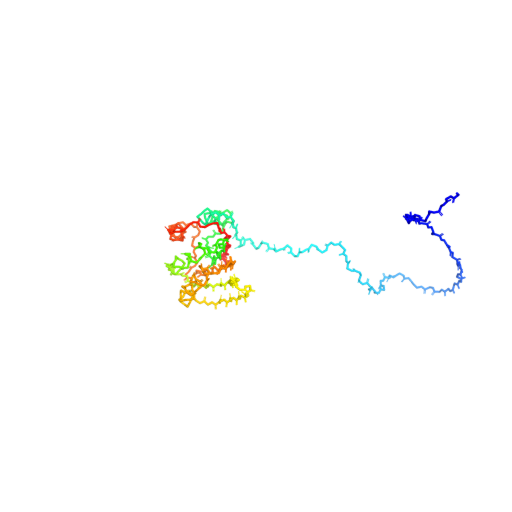? -5.833 10.569 11.517 1.00 85.06 164 ASN A O 1
ATOM 1228 N N . PRO A 1 165 ? -7.085 9.305 12.901 1.00 85.38 165 PRO A N 1
ATOM 1229 C CA . PRO A 1 165 ? -7.311 8.362 14.002 1.00 85.38 165 PRO A CA 1
ATOM 1230 C C . PRO A 1 165 ? -7.125 6.876 13.615 1.00 85.38 165 PRO A C 1
ATOM 1232 O O . PRO A 1 165 ? -7.159 6.549 12.427 1.00 85.38 165 PRO A O 1
ATOM 1235 N N . PRO A 1 166 ? -6.958 5.975 14.603 1.00 85.25 166 PRO A N 1
ATOM 1236 C CA . PRO A 1 166 ? -6.748 4.542 14.388 1.00 85.25 166 PRO A CA 1
ATOM 1237 C C . PRO A 1 166 ? -7.843 3.884 13.545 1.00 85.25 166 PRO A C 1
ATOM 1239 O O . PRO A 1 166 ? -9.031 4.183 13.694 1.00 85.25 166 PRO A O 1
ATOM 1242 N N . LEU A 1 167 ? -7.467 2.936 12.686 1.00 87.44 167 LEU A N 1
ATOM 1243 C CA . LEU A 1 167 ? -8.415 2.232 11.827 1.00 87.44 167 LEU A CA 1
ATOM 1244 C C . LEU A 1 167 ? -9.138 1.135 12.615 1.00 87.44 167 LEU A C 1
ATOM 1246 O O . LEU A 1 167 ? -8.527 0.135 12.986 1.00 87.44 167 LEU A O 1
ATOM 1250 N N . ALA A 1 168 ? -10.445 1.285 12.828 1.00 88.00 168 ALA A N 1
ATOM 1251 C CA . ALA A 1 168 ? -11.258 0.254 13.470 1.00 88.00 168 ALA A CA 1
ATOM 1252 C C . ALA A 1 168 ? -11.163 -1.083 12.713 1.00 88.00 168 ALA A C 1
ATOM 1254 O O . ALA A 1 168 ? -11.359 -1.131 11.496 1.00 88.00 168 ALA A O 1
ATOM 1255 N N . VAL A 1 169 ? -10.891 -2.176 13.436 1.00 85.69 169 VAL A N 1
ATOM 1256 C CA . VAL A 1 169 ? -10.809 -3.519 12.826 1.00 85.69 169 VAL A CA 1
ATOM 1257 C C . VAL A 1 169 ? -12.178 -4.080 12.442 1.00 85.69 169 VAL A C 1
ATOM 1259 O O . VAL A 1 169 ? -12.261 -5.045 11.685 1.00 85.69 169 VAL A O 1
ATOM 1262 N N . GLN A 1 170 ? -13.243 -3.485 12.982 1.00 81.62 170 GLN A N 1
ATOM 1263 C CA . GLN A 1 170 ? -14.633 -3.803 12.691 1.00 81.62 170 GLN A CA 1
ATOM 1264 C C . GLN A 1 170 ? -15.319 -2.611 12.026 1.00 81.62 170 GLN A C 1
ATOM 1266 O O . GLN A 1 170 ? -15.077 -1.454 12.370 1.00 81.62 170 GLN A O 1
ATOM 1271 N N . GLY A 1 171 ? -16.220 -2.916 11.095 1.00 81.38 171 GLY A N 1
ATOM 1272 C CA . GLY A 1 171 ? -17.048 -1.928 10.416 1.00 81.38 171 GLY A CA 1
ATOM 1273 C C . GLY A 1 171 ? -16.608 -1.617 8.980 1.00 81.38 171 GLY A C 1
ATOM 1274 O O . GLY A 1 171 ? -15.700 -2.252 8.436 1.00 81.38 171 GLY A O 1
ATOM 1275 N N . PRO A 1 172 ? -17.269 -0.638 8.339 1.00 83.44 172 PRO A N 1
ATOM 1276 C CA . PRO A 1 172 ? -17.122 -0.373 6.907 1.00 83.44 172 PRO A CA 1
ATOM 1277 C C . PRO A 1 172 ? -15.750 0.200 6.525 1.00 83.44 172 PRO A C 1
ATOM 1279 O O . PRO A 1 172 ? -15.379 0.162 5.356 1.00 83.44 172 PRO A O 1
ATOM 1282 N N . SER A 1 173 ? -14.981 0.720 7.486 1.00 84.31 173 SER A N 1
ATOM 1283 C CA . SER A 1 173 ? -13.654 1.295 7.237 1.00 84.31 173 SER A CA 1
ATOM 1284 C C . SER A 1 173 ? -12.631 0.242 6.805 1.00 84.31 173 SER A C 1
ATOM 1286 O O . SER A 1 173 ? -11.866 0.486 5.872 1.00 84.31 173 SER A O 1
ATOM 1288 N N . ALA A 1 174 ? -12.639 -0.934 7.444 1.00 86.31 174 ALA A N 1
ATOM 1289 C CA . ALA A 1 174 ? -11.749 -2.041 7.100 1.00 86.31 174 ALA A CA 1
ATOM 1290 C C . ALA A 1 174 ? -12.094 -2.621 5.719 1.00 86.31 174 ALA A C 1
ATOM 1292 O O . ALA A 1 174 ? -11.216 -2.737 4.863 1.00 86.31 174 ALA A O 1
ATOM 1293 N N . ASP A 1 175 ? -13.379 -2.896 5.462 1.00 87.56 175 ASP A N 1
ATOM 1294 C CA . ASP A 1 175 ? -13.834 -3.397 4.158 1.00 87.56 175 ASP A CA 1
ATOM 1295 C C . ASP A 1 175 ? -13.578 -2.375 3.041 1.00 87.56 175 ASP A C 1
ATOM 1297 O O . ASP A 1 175 ? -13.023 -2.715 1.999 1.00 87.56 175 ASP A O 1
ATOM 1301 N N . GLY A 1 176 ? -13.855 -1.091 3.290 1.00 88.44 176 GLY A N 1
ATOM 1302 C CA . GLY A 1 176 ? -13.582 -0.014 2.341 1.00 88.44 176 GLY A CA 1
ATOM 1303 C C . GLY A 1 176 ? -12.096 0.131 1.999 1.00 88.44 176 GLY A C 1
ATOM 1304 O O . GLY A 1 176 ? -11.759 0.430 0.851 1.00 88.44 176 GLY A O 1
ATOM 1305 N N . LEU A 1 177 ? -11.196 -0.113 2.959 1.00 88.50 177 LEU A N 1
ATOM 1306 C CA . LEU A 1 177 ? -9.754 -0.148 2.713 1.00 88.50 177 LEU A CA 1
ATOM 1307 C C . LEU A 1 177 ? -9.357 -1.359 1.862 1.00 88.50 177 LEU A C 1
ATOM 1309 O O . LEU A 1 177 ? -8.640 -1.188 0.877 1.00 88.50 177 LEU A O 1
ATOM 1313 N N . ILE A 1 178 ? -9.862 -2.553 2.189 1.00 89.44 178 ILE A N 1
ATOM 1314 C CA . ILE A 1 178 ? -9.618 -3.778 1.413 1.00 89.44 178 ILE A CA 1
ATOM 1315 C C . ILE A 1 178 ? -10.097 -3.595 -0.024 1.00 89.44 178 ILE A C 1
ATOM 1317 O O . ILE A 1 178 ? -9.323 -3.794 -0.957 1.00 89.44 178 ILE A O 1
ATOM 1321 N N . GLN A 1 179 ? -11.342 -3.163 -0.218 1.00 89.75 179 GLN A N 1
ATOM 1322 C CA . GLN A 1 179 ? -11.934 -2.917 -1.534 1.00 89.75 179 GLN A CA 1
ATOM 1323 C C . GLN A 1 179 ? -11.113 -1.909 -2.336 1.00 89.75 179 GLN A C 1
ATOM 1325 O O . GLN A 1 179 ? -10.854 -2.117 -3.516 1.00 89.75 179 GLN A O 1
ATOM 1330 N N . ARG A 1 180 ? -10.651 -0.826 -1.700 1.00 89.25 180 ARG A N 1
ATOM 1331 C CA . ARG A 1 180 ? -9.841 0.203 -2.361 1.00 89.25 180 ARG A CA 1
ATOM 1332 C C . ARG A 1 180 ? -8.460 -0.315 -2.767 1.00 89.25 180 ARG A C 1
ATOM 1334 O O . ARG A 1 180 ? -8.059 -0.095 -3.905 1.00 89.25 180 ARG A O 1
ATOM 1341 N N . LEU A 1 181 ? -7.762 -1.018 -1.876 1.00 88.00 181 LEU A N 1
ATOM 1342 C CA . LEU A 1 181 ? -6.428 -1.572 -2.138 1.00 88.00 181 LEU A CA 1
ATOM 1343 C C . LEU A 1 181 ? -6.445 -2.771 -3.092 1.00 88.00 181 LEU A C 1
ATOM 1345 O O . LEU A 1 181 ? -5.436 -3.048 -3.727 1.00 88.00 181 LEU A O 1
ATOM 1349 N N . THR A 1 182 ? -7.584 -3.451 -3.230 1.00 89.00 182 THR A N 1
ATOM 1350 C CA . THR A 1 182 ? -7.744 -4.613 -4.121 1.00 89.00 182 THR A CA 1
ATOM 1351 C C . THR A 1 182 ? -8.504 -4.290 -5.408 1.00 89.00 182 THR A C 1
ATOM 1353 O O . THR A 1 182 ? -8.734 -5.169 -6.236 1.00 89.00 182 THR A O 1
ATOM 1356 N N . ARG A 1 183 ? -8.874 -3.016 -5.614 1.00 88.19 183 ARG A N 1
ATOM 1357 C CA . ARG A 1 183 ? -9.708 -2.572 -6.739 1.00 88.19 183 ARG A CA 1
ATOM 1358 C C . ARG A 1 183 ? -9.068 -2.808 -8.103 1.00 88.19 183 ARG A C 1
ATOM 1360 O O . ARG A 1 183 ? -9.775 -3.156 -9.042 1.00 88.19 183 ARG A O 1
ATOM 1367 N N . LEU A 1 184 ? -7.772 -2.516 -8.237 1.00 81.50 184 LEU A N 1
ATOM 1368 C CA . LEU A 1 184 ? -7.069 -2.618 -9.525 1.00 81.50 184 LEU A CA 1
ATOM 1369 C C . LEU A 1 184 ? -6.209 -3.876 -9.620 1.00 81.50 184 LEU A C 1
ATOM 1371 O O . LEU A 1 184 ? -6.033 -4.401 -10.714 1.00 81.50 184 LEU A O 1
ATOM 1375 N N . VAL A 1 185 ? -5.663 -4.339 -8.494 1.00 81.75 185 VAL A N 1
ATOM 1376 C CA . VAL A 1 185 ? -4.738 -5.473 -8.439 1.00 81.75 185 VAL A CA 1
ATOM 1377 C C . VAL A 1 185 ? -4.958 -6.292 -7.175 1.00 81.75 185 VAL A C 1
ATOM 1379 O O . VAL A 1 185 ? -5.389 -5.769 -6.152 1.00 81.75 185 VAL A O 1
ATOM 1382 N N . SER A 1 186 ? -4.660 -7.586 -7.242 1.00 83.50 186 SER A N 1
ATOM 1383 C CA . SER A 1 186 ? -4.690 -8.497 -6.093 1.00 83.50 186 SER A CA 1
ATOM 1384 C C . SER A 1 186 ? -3.399 -9.320 -6.045 1.00 83.50 186 SER A C 1
ATOM 1386 O O . SER A 1 186 ? -3.446 -10.527 -6.279 1.00 83.50 186 SER A O 1
ATOM 1388 N N . PRO A 1 187 ? -2.240 -8.683 -5.787 1.00 85.62 187 PRO A N 1
ATOM 1389 C CA . PRO A 1 187 ? -0.985 -9.411 -5.653 1.00 85.62 187 PRO A CA 1
ATOM 1390 C C . PRO A 1 187 ? -0.985 -10.309 -4.431 1.00 85.62 187 PRO A C 1
ATOM 1392 O O . PRO A 1 187 ? -1.644 -10.004 -3.439 1.00 85.62 187 PRO A O 1
ATOM 1395 N N . ALA A 1 188 ? -0.155 -11.345 -4.453 1.00 90.62 188 ALA A N 1
ATOM 1396 C CA . ALA A 1 188 ? 0.310 -11.938 -3.210 1.00 90.62 188 ALA A CA 1
ATOM 1397 C C . ALA A 1 188 ? 1.177 -10.911 -2.462 1.00 90.62 188 ALA A C 1
ATOM 1399 O O . ALA A 1 188 ? 2.077 -10.298 -3.046 1.00 90.62 188 ALA A O 1
ATOM 1400 N N . ALA A 1 189 ? 0.891 -10.698 -1.181 1.00 91.31 189 ALA A N 1
ATOM 1401 C CA . ALA A 1 189 ? 1.605 -9.742 -0.352 1.00 91.31 189 ALA A CA 1
ATOM 1402 C C . ALA A 1 189 ? 1.685 -10.218 1.098 1.00 91.31 189 ALA A C 1
ATOM 1404 O O . ALA A 1 189 ? 0.758 -10.832 1.630 1.00 91.31 189 ALA A O 1
ATOM 1405 N N . HIS A 1 190 ? 2.776 -9.851 1.757 1.00 92.62 190 HIS A N 1
ATOM 1406 C CA . HIS A 1 190 ? 2.892 -9.928 3.199 1.00 92.62 190 HIS A CA 1
ATOM 1407 C C . HIS A 1 190 ? 2.349 -8.639 3.819 1.00 92.62 190 HIS A C 1
ATOM 1409 O O . HIS A 1 190 ? 2.875 -7.547 3.585 1.00 92.62 190 HIS A O 1
ATOM 1415 N N . VAL A 1 191 ? 1.293 -8.765 4.615 1.00 92.81 191 VAL A N 1
ATOM 1416 C CA . VAL A 1 191 ? 0.680 -7.656 5.343 1.00 92.81 191 VAL A CA 1
ATOM 1417 C C . VAL A 1 191 ? 0.991 -7.801 6.822 1.00 92.81 191 VAL A C 1
ATOM 1419 O O . VAL A 1 191 ? 0.715 -8.835 7.423 1.00 92.81 191 VAL A O 1
ATOM 1422 N N . VAL A 1 192 ? 1.523 -6.742 7.418 1.00 92.00 192 VAL A N 1
ATOM 1423 C CA . VAL A 1 192 ? 1.780 -6.637 8.855 1.00 92.00 192 VAL A CA 1
ATOM 1424 C C . VAL A 1 192 ? 0.974 -5.465 9.377 1.00 92.00 192 VAL A C 1
ATOM 1426 O O . VAL A 1 192 ? 1.100 -4.365 8.858 1.00 92.00 192 VAL A O 1
ATOM 1429 N N . ALA A 1 193 ? 0.158 -5.660 10.400 1.00 91.06 193 ALA A N 1
ATOM 1430 C CA . ALA A 1 193 ? -0.524 -4.576 11.077 1.00 91.06 193 ALA A CA 1
ATOM 1431 C C . ALA A 1 193 ? -0.165 -4.516 12.555 1.00 91.06 193 ALA A C 1
ATOM 1433 O O . ALA A 1 193 ? -0.013 -5.530 13.232 1.00 91.06 193 ALA A O 1
ATOM 1434 N N . THR A 1 194 ? -0.079 -3.289 13.043 1.00 90.50 194 THR A N 1
ATOM 1435 C CA . THR A 1 194 ? 0.181 -2.949 14.431 1.00 90.50 194 THR A CA 1
ATOM 1436 C C . THR A 1 194 ? -1.087 -2.342 15.012 1.00 90.50 194 THR A C 1
ATOM 1438 O O . THR A 1 194 ? -1.597 -1.339 14.509 1.00 90.50 194 THR A O 1
ATOM 1441 N N . ALA A 1 195 ? -1.603 -2.966 16.059 1.00 87.44 195 ALA A N 1
ATOM 1442 C CA . ALA A 1 195 ? -2.687 -2.493 16.896 1.00 87.44 195 ALA A CA 1
ATOM 1443 C C . ALA A 1 195 ? -2.294 -1.215 17.636 1.00 87.44 195 ALA A C 1
ATOM 1445 O O . ALA A 1 195 ? -1.128 -1.010 17.976 1.00 87.44 195 ALA A O 1
ATOM 1446 N N . THR A 1 196 ? -3.279 -0.371 17.918 1.00 81.19 196 THR A N 1
ATOM 1447 C CA . THR A 1 196 ? -3.104 0.668 18.931 1.00 81.19 196 THR A CA 1
ATOM 1448 C C . THR A 1 196 ? -3.090 0.039 20.312 1.00 81.19 196 THR A C 1
ATOM 1450 O O . THR A 1 196 ? -4.010 -0.706 20.654 1.00 81.19 196 THR A O 1
ATOM 1453 N N . GLU A 1 197 ? -2.097 0.382 21.126 1.00 62.53 197 GLU A N 1
ATOM 1454 C CA . GLU A 1 197 ? -2.174 0.200 22.575 1.00 62.53 197 GLU A CA 1
ATOM 1455 C C . GLU A 1 197 ? -3.177 1.209 23.141 1.00 62.53 197 GLU A C 1
ATOM 1457 O O . GLU A 1 197 ? -2.803 2.254 23.659 1.00 62.53 197 GLU A O 1
ATOM 1462 N N . GLU A 1 198 ? -4.470 0.939 22.986 1.00 47.00 198 GLU A N 1
ATOM 1463 C CA . GLU A 1 198 ? -5.506 1.645 23.737 1.00 47.00 198 GLU A CA 1
ATOM 1464 C C . GLU A 1 198 ? -6.156 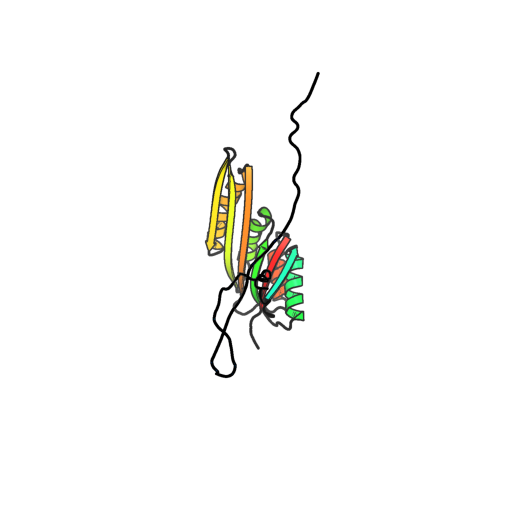0.619 24.670 1.00 47.00 198 GLU A C 1
ATOM 1466 O O . GLU A 1 198 ? -6.975 -0.200 24.246 1.00 47.00 198 GLU A O 1
ATOM 1471 N N . SER A 1 199 ? -5.654 0.591 25.910 1.00 38.19 199 SER A N 1
ATOM 1472 C CA . SER A 1 199 ? -6.225 -0.160 27.039 1.00 38.19 199 SER A CA 1
ATOM 1473 C C . SER A 1 199 ? -7.398 0.593 27.648 1.00 38.19 199 SER A C 1
ATOM 1475 O O . SER A 1 199 ? -7.257 1.823 27.826 1.00 38.19 199 SER A O 1
#

Mean predicted aligned error: 15.13 Å